Protein AF-A0ABD6AVF8-F1 (afdb_monomer)

Nearest PDB structures (foldseek):
  4a1s-assembly1_B  TM=2.979E-01  e=1.444E-01  Drosophila melanogaster
  8gjg-assembly1_A  TM=3.230E-01  e=4.563E-01  synthetic construct
  8qxd-assembly1_L  TM=2.046E-01  e=6.286E+00  Homo sapiens

Organism: NCBI:txid2071873

Mean predicted aligned error: 6.05 Å

Sequence (189 aa):
MGLRELFPSLYGEATELDDRGDSEIAAEYYALRAFAGFIDADYEPKHSSFIGYAHALEAISADVRAGNHRRAIRLFEFVRPMWDELVAVTDDPVRDAILHEWHGDGLLMLDEPEATTYYEYASEVYHEHLSYPTQSNWSFEEEFDYAHWALYDYVEASGYSLPLDRGDLAHDFHTRIDFKLGLTADRFD

Secondary structure (DSSP, 8-state):
--HHHHHHHHHHHHHHHHHTT-HHHHHHHHHHHHHHHH--TT--SSHHHHHHHHHHHHHHHHHHHTT-HHHHHHHHHHHHHHHHHHHHH---HHHHHHHHHHHHHHHHHTT-TTHHHHHHHHHHHHHHH--HHHHHHHTT-HHHHHHHHHHHHHHHHTTPPPSS-HHHHHH-HHHHHHHHHHHHHHHH-

Solvent-accessible surface area (backbone atoms only — not comparable to full-atom values): 10004 Å² total; per-residue (Å²): 134,57,75,79,74,55,47,76,59,37,54,59,50,17,53,56,31,38,79,70,67,41,20,61,60,16,16,52,35,23,39,55,49,11,49,56,30,57,66,45,96,75,76,57,91,44,76,53,43,47,46,12,50,15,26,39,36,34,13,31,28,24,15,42,76,57,65,39,47,74,59,24,51,52,50,48,66,62,49,45,64,59,49,55,52,43,50,75,70,52,87,50,63,69,60,42,21,49,52,32,37,54,52,15,49,52,28,53,71,66,73,38,75,68,18,46,62,27,33,53,51,19,45,54,42,44,73,77,69,62,43,74,73,57,47,59,59,57,58,73,43,69,43,56,58,48,36,51,48,18,53,48,57,41,39,53,74,71,68,52,82,73,95,63,57,77,73,62,46,69,58,31,68,64,66,39,40,54,50,52,49,50,52,42,50,77,71,70,114

Radius of gyration: 15.69 Å; Cα contacts (8 Å, |Δi|>4): 229; chains: 1; bounding box: 36×50×40 Å

Structure (mmCIF, N/CA/C/O backbone):
data_AF-A0ABD6AVF8-F1
#
_entry.id   AF-A0ABD6AVF8-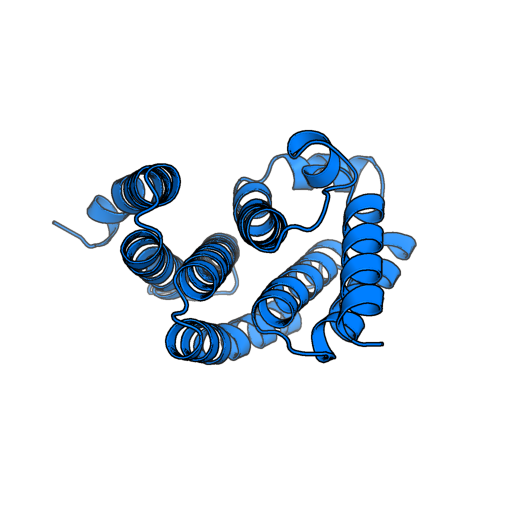F1
#
loop_
_atom_site.group_PDB
_atom_site.id
_atom_site.type_symbol
_atom_site.label_atom_id
_atom_site.label_alt_id
_atom_site.label_comp_id
_atom_site.label_asym_id
_atom_site.label_entity_id
_atom_site.label_seq_id
_atom_site.pdbx_PDB_ins_code
_atom_site.Cartn_x
_atom_site.Cartn_y
_atom_site.Cartn_z
_atom_site.occupancy
_atom_site.B_iso_or_equiv
_atom_site.auth_seq_id
_atom_site.auth_comp_id
_atom_site.auth_asym_id
_atom_site.auth_atom_id
_atom_site.pdbx_PDB_model_num
ATOM 1 N N . MET A 1 1 ? -3.932 -32.763 -0.622 1.00 43.78 1 MET A N 1
ATOM 2 C CA . MET A 1 1 ? -4.358 -31.431 -1.079 1.00 43.78 1 MET A CA 1
ATOM 3 C C . MET A 1 1 ? -3.147 -30.536 -0.955 1.00 43.78 1 MET A C 1
ATOM 5 O O . MET A 1 1 ? -2.598 -30.449 0.140 1.00 43.78 1 MET A O 1
ATOM 9 N N . GLY A 1 2 ? -2.627 -30.043 -2.075 1.00 43.38 2 GLY A N 1
ATOM 10 C CA . GLY A 1 2 ? -1.447 -29.176 -2.060 1.00 43.38 2 GLY A CA 1
ATOM 11 C C . GLY A 1 2 ? -1.846 -27.759 -1.660 1.00 43.38 2 GLY A C 1
ATOM 12 O O . GLY A 1 2 ? -2.954 -27.341 -1.977 1.00 43.38 2 GLY A O 1
ATOM 13 N N . LEU A 1 3 ? -0.948 -27.016 -1.009 1.00 48.72 3 LEU A N 1
ATOM 14 C CA . LEU A 1 3 ? -1.143 -25.597 -0.676 1.00 48.72 3 LEU A CA 1
ATOM 15 C C . LEU A 1 3 ? -1.690 -24.800 -1.885 1.00 48.72 3 LEU A C 1
ATOM 17 O O . LEU A 1 3 ? -2.640 -24.044 -1.735 1.00 48.72 3 LEU A O 1
ATOM 21 N N . ARG A 1 4 ? -1.213 -25.103 -3.106 1.00 44.97 4 ARG A N 1
ATOM 22 C CA . ARG A 1 4 ? -1.677 -24.520 -4.382 1.00 44.97 4 ARG A CA 1
ATOM 23 C C . ARG A 1 4 ? -3.183 -24.626 -4.680 1.00 44.97 4 ARG A C 1
ATOM 25 O O . ARG A 1 4 ? -3.705 -23.744 -5.349 1.00 44.97 4 ARG A O 1
ATOM 32 N N . GLU A 1 5 ? -3.881 -25.655 -4.199 1.00 48.56 5 GLU A N 1
ATOM 33 C CA . GLU A 1 5 ? -5.325 -25.849 -4.450 1.00 48.56 5 GLU A CA 1
ATOM 34 C C . GLU A 1 5 ? -6.215 -25.078 -3.460 1.00 48.56 5 GLU A C 1
ATOM 36 O 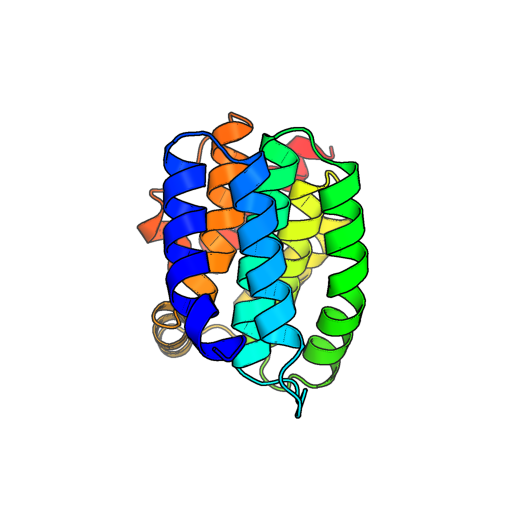O . GLU A 1 5 ? -7.377 -24.825 -3.762 1.00 48.56 5 GLU A O 1
ATOM 41 N N . LEU A 1 6 ? -5.676 -24.688 -2.297 1.00 54.75 6 LEU A N 1
ATOM 42 C CA . LEU A 1 6 ? -6.369 -23.852 -1.308 1.00 54.75 6 LEU A CA 1
ATOM 43 C C . LEU A 1 6 ? -6.340 -22.370 -1.688 1.00 54.75 6 LEU A C 1
ATOM 45 O O . LEU A 1 6 ? -7.161 -21.601 -1.212 1.00 54.75 6 LEU A O 1
ATOM 49 N N . PHE A 1 7 ? -5.389 -21.941 -2.517 1.00 57.44 7 PHE A N 1
ATOM 50 C CA . PHE A 1 7 ? -5.100 -20.520 -2.638 1.00 57.44 7 PHE A CA 1
ATOM 51 C C . PHE A 1 7 ? -6.185 -19.714 -3.362 1.00 57.44 7 PHE A C 1
ATOM 53 O O . PHE A 1 7 ? -6.657 -18.773 -2.740 1.00 57.44 7 PHE A O 1
ATOM 60 N N . PRO A 1 8 ? -6.683 -20.053 -4.569 1.00 56.03 8 PRO A N 1
ATOM 61 C CA . PRO A 1 8 ? -7.721 -19.255 -5.236 1.00 56.03 8 PRO A CA 1
ATOM 62 C C . PRO A 1 8 ? -8.949 -18.960 -4.360 1.00 56.03 8 PRO A C 1
ATOM 64 O O . PRO A 1 8 ? -9.449 -17.838 -4.384 1.00 56.03 8 PRO A O 1
ATOM 67 N N . SER A 1 9 ? -9.380 -19.920 -3.528 1.00 65.44 9 SER A N 1
ATOM 68 C CA . SER A 1 9 ? -10.513 -19.726 -2.616 1.00 65.44 9 SER A CA 1
ATOM 69 C C . SER A 1 9 ? -10.214 -18.760 -1.471 1.00 65.44 9 SER A C 1
ATOM 71 O O . SER A 1 9 ? -11.117 -18.057 -1.044 1.00 65.44 9 SER A O 1
ATOM 73 N N . LEU A 1 10 ? -8.962 -18.674 -1.008 1.00 72.81 10 LEU A N 1
ATOM 74 C CA . LEU A 1 10 ? -8.592 -17.837 0.138 1.00 72.81 10 LEU A CA 1
ATOM 75 C C . LEU A 1 10 ? -8.665 -16.333 -0.152 1.00 72.81 10 LEU A C 1
ATOM 77 O O . LEU A 1 10 ? -8.882 -15.576 0.781 1.00 72.81 10 LEU A O 1
ATOM 81 N N . TYR A 1 11 ? -8.487 -15.894 -1.408 1.00 77.00 11 TYR A N 1
ATOM 82 C CA . TYR A 1 11 ? -8.643 -14.466 -1.740 1.00 77.00 11 TYR A CA 1
ATOM 83 C C . TYR A 1 11 ? -10.116 -14.054 -1.724 1.00 77.00 11 TYR A C 1
ATOM 85 O O . TYR A 1 11 ? -10.487 -13.166 -0.973 1.00 77.00 11 TYR A O 1
ATOM 93 N N . GLY A 1 12 ? -10.966 -14.768 -2.471 1.00 82.88 12 GLY A N 1
ATOM 94 C CA . GLY A 1 12 ? -12.405 -14.493 -2.467 1.00 82.88 12 GLY A CA 1
ATOM 95 C C . GLY A 1 12 ? -13.017 -14.612 -1.069 1.00 82.88 12 GLY A C 1
ATOM 96 O O . GLY A 1 12 ? -13.841 -13.791 -0.690 1.00 82.88 12 GLY A O 1
ATOM 97 N N . GLU A 1 13 ? -12.562 -15.580 -0.268 1.00 87.69 13 GLU A N 1
ATOM 98 C CA . GLU A 1 13 ? -12.985 -15.711 1.128 1.00 87.69 13 GLU A CA 1
ATOM 99 C C . GLU A 1 13 ? -12.508 -14.538 2.001 1.00 87.69 13 GLU A C 1
ATOM 101 O O . GLU A 1 13 ? -13.284 -14.059 2.826 1.00 87.69 13 GLU A O 1
ATOM 106 N N . ALA A 1 14 ? -11.283 -14.033 1.800 1.00 89.19 14 ALA A N 1
ATOM 107 C CA . ALA A 1 14 ? -10.791 -12.839 2.491 1.00 89.19 14 ALA A CA 1
ATOM 108 C C . ALA A 1 14 ? -11.643 -11.606 2.162 1.00 89.19 14 ALA A C 1
ATOM 110 O O . ALA A 1 14 ? -12.097 -10.928 3.082 1.00 89.19 14 ALA A O 1
ATOM 111 N N . THR A 1 15 ? -11.928 -11.367 0.880 1.00 87.62 15 THR A N 1
ATOM 112 C CA . THR A 1 15 ? -12.781 -10.254 0.437 1.00 87.62 15 THR A CA 1
ATOM 113 C C . THR A 1 15 ? -14.194 -10.375 1.004 1.00 87.62 15 THR A C 1
ATOM 115 O O . THR A 1 15 ? -14.709 -9.424 1.580 1.00 87.62 15 THR A O 1
ATOM 118 N N . GLU A 1 16 ? -14.804 -11.565 0.954 1.00 90.75 16 GLU A N 1
ATOM 119 C CA . GLU A 1 16 ? -16.134 -11.788 1.535 1.00 90.75 16 GLU A CA 1
ATOM 120 C C . GLU A 1 16 ? -16.167 -11.562 3.054 1.00 90.75 16 GLU A C 1
ATOM 122 O O . GLU A 1 16 ? -17.196 -11.156 3.599 1.00 90.75 16 GLU A O 1
ATOM 127 N N . LEU A 1 17 ? -15.098 -11.910 3.776 1.00 91.88 17 LEU A N 1
ATOM 128 C CA . LEU A 1 17 ? -14.978 -11.638 5.211 1.00 91.88 17 LEU A CA 1
ATOM 129 C C . LEU A 1 17 ? -14.867 -10.134 5.470 1.00 91.88 17 LEU A C 1
ATOM 131 O O . LEU A 1 17 ? -15.565 -9.609 6.338 1.00 91.88 17 LEU A O 1
ATOM 135 N N . ASP A 1 18 ? -14.043 -9.441 4.693 1.00 90.06 18 ASP A N 1
ATOM 136 C CA . ASP A 1 18 ? -13.825 -8.008 4.849 1.00 90.06 18 ASP A CA 1
ATOM 137 C C . ASP A 1 18 ? -15.087 -7.188 4.537 1.00 90.06 18 ASP A C 1
ATOM 139 O O . ASP A 1 18 ? -15.485 -6.345 5.339 1.00 90.06 18 ASP A O 1
ATOM 143 N N . ASP A 1 19 ? -15.809 -7.537 3.467 1.00 88.94 19 ASP A N 1
ATOM 144 C CA . ASP A 1 19 ? -17.101 -6.936 3.097 1.00 88.94 19 ASP A CA 1
ATOM 145 C C . ASP A 1 19 ? -18.169 -7.088 4.197 1.00 88.94 19 ASP A C 1
ATOM 147 O O . ASP A 1 19 ? -19.110 -6.294 4.301 1.00 88.94 19 ASP A O 1
ATOM 151 N N . ARG A 1 20 ? -18.046 -8.123 5.037 1.00 92.56 20 ARG A N 1
ATOM 152 C CA . ARG A 1 20 ? -18.930 -8.369 6.191 1.00 92.56 20 ARG A CA 1
ATOM 153 C C . ARG A 1 20 ? -18.453 -7.688 7.476 1.00 92.56 20 ARG A C 1
ATOM 155 O O . ARG A 1 20 ? -19.165 -7.750 8.479 1.00 92.56 20 ARG A O 1
ATOM 162 N N . GLY A 1 21 ? -17.302 -7.018 7.442 1.00 89.62 21 GLY A N 1
ATOM 163 C CA . GLY A 1 21 ? -16.681 -6.351 8.584 1.00 89.62 21 GLY A CA 1
ATOM 164 C C . GLY A 1 21 ? -15.805 -7.261 9.450 1.00 89.62 21 GLY A C 1
ATOM 165 O O . GLY A 1 21 ? -15.371 -6.835 10.520 1.00 89.62 21 GLY A O 1
ATOM 166 N N . ASP A 1 22 ? -15.514 -8.488 9.008 1.00 94.12 22 ASP A N 1
ATOM 167 C CA . ASP A 1 22 ? -14.633 -9.436 9.705 1.00 94.12 22 ASP A CA 1
ATOM 168 C C . ASP A 1 22 ? -13.149 -9.197 9.338 1.00 94.12 22 ASP A C 1
ATOM 170 O O . ASP A 1 22 ? -12.392 -10.133 9.059 1.00 94.12 22 ASP A O 1
ATOM 174 N N . SER A 1 23 ? -12.710 -7.930 9.341 1.00 92.88 23 SER A N 1
ATOM 175 C CA . SER A 1 23 ? -11.396 -7.508 8.824 1.00 92.88 23 SER A CA 1
ATOM 176 C C . SER A 1 23 ? -10.209 -8.163 9.541 1.00 92.88 23 SER A C 1
ATOM 178 O O . SER A 1 23 ? -9.176 -8.403 8.926 1.00 92.88 23 SER A O 1
ATOM 180 N N . GLU A 1 24 ? -10.349 -8.534 10.820 1.00 94.44 24 GLU A N 1
ATOM 181 C CA . GLU A 1 24 ? -9.300 -9.269 11.543 1.00 94.44 24 GLU A CA 1
ATOM 182 C C . GLU A 1 24 ? -9.000 -10.635 10.908 1.00 94.44 24 GLU A C 1
ATOM 184 O O . GLU A 1 24 ? -7.831 -11.017 10.814 1.00 94.44 24 GLU A O 1
ATOM 189 N N . ILE A 1 25 ? -10.038 -11.361 10.482 1.00 94.25 25 ILE A N 1
ATOM 190 C CA . ILE A 1 25 ? -9.900 -12.683 9.858 1.00 94.25 25 ILE A CA 1
ATOM 191 C C . ILE A 1 25 ? -9.483 -12.510 8.396 1.00 94.25 25 ILE A C 1
ATOM 193 O O . ILE A 1 25 ? -8.604 -13.232 7.927 1.00 94.25 25 ILE A O 1
ATOM 197 N N . ALA A 1 26 ? -10.049 -11.520 7.697 1.00 93.94 26 ALA A N 1
ATOM 198 C CA . ALA A 1 26 ? -9.639 -11.181 6.336 1.00 93.94 26 ALA A CA 1
ATOM 199 C C . ALA A 1 26 ? -8.126 -10.905 6.256 1.00 93.94 26 ALA A C 1
ATOM 201 O O . ALA A 1 26 ? -7.446 -11.468 5.398 1.00 93.94 26 ALA A O 1
ATOM 202 N N . ALA A 1 27 ? -7.575 -10.146 7.212 1.00 94.94 27 ALA A N 1
ATOM 203 C CA . ALA A 1 27 ? -6.144 -9.860 7.293 1.00 94.94 27 ALA A CA 1
ATOM 204 C C . ALA A 1 27 ? -5.280 -11.130 7.377 1.00 94.94 27 ALA A C 1
ATOM 206 O O . ALA A 1 27 ? -4.233 -11.217 6.734 1.00 94.94 27 ALA A O 1
ATOM 207 N N . GLU A 1 28 ? -5.717 -12.148 8.126 1.00 94.25 28 GLU A N 1
ATOM 208 C CA . GLU A 1 28 ? -4.998 -13.426 8.214 1.00 94.25 28 GLU A CA 1
ATOM 209 C C . GLU A 1 28 ? -4.978 -14.157 6.868 1.00 94.25 28 GLU A C 1
ATOM 211 O O . GLU A 1 28 ? -3.952 -14.722 6.480 1.00 94.25 28 GLU A O 1
ATOM 216 N N . TYR A 1 29 ? -6.091 -14.123 6.134 1.00 92.81 29 TYR A N 1
ATOM 217 C CA . TYR A 1 29 ? -6.216 -14.788 4.839 1.00 92.81 29 TYR A CA 1
ATOM 218 C C . TYR A 1 29 ? -5.406 -14.060 3.762 1.00 92.81 29 TYR A C 1
ATOM 220 O O . TYR A 1 29 ? -4.667 -14.713 3.016 1.00 92.81 29 TYR A O 1
ATOM 228 N N . TYR A 1 30 ? -5.456 -12.726 3.736 1.00 92.69 30 TYR A N 1
ATOM 229 C CA . TYR A 1 30 ? -4.596 -11.907 2.883 1.00 92.69 30 TYR A CA 1
ATOM 230 C C . TYR A 1 30 ? -3.110 -12.151 3.187 1.00 92.69 30 TYR A C 1
ATOM 232 O O . TYR A 1 30 ? -2.333 -12.405 2.268 1.00 92.69 30 TYR A O 1
ATOM 240 N N . ALA A 1 31 ? -2.705 -12.216 4.461 1.00 93.00 31 ALA A N 1
ATOM 241 C CA . ALA A 1 31 ? -1.315 -12.492 4.834 1.00 93.00 31 ALA A CA 1
ATOM 242 C C . ALA A 1 31 ? -0.854 -13.893 4.391 1.00 93.00 31 ALA A C 1
ATOM 244 O O . ALA A 1 31 ? 0.253 -14.058 3.874 1.00 93.00 31 ALA A O 1
ATOM 245 N N . LEU A 1 32 ? -1.704 -14.917 4.535 1.00 89.88 32 LEU A N 1
ATOM 246 C CA . LEU A 1 32 ? -1.412 -16.263 4.028 1.00 89.88 32 LEU A CA 1
ATOM 247 C C . LEU A 1 32 ? -1.230 -16.273 2.505 1.00 89.88 32 LEU A C 1
ATOM 249 O O . LEU A 1 32 ? -0.358 -16.983 1.995 1.00 89.88 32 LEU A O 1
ATOM 253 N N . ARG A 1 33 ? -2.029 -15.485 1.780 1.00 85.62 33 ARG A N 1
ATOM 254 C CA . ARG A 1 33 ? -1.917 -15.328 0.325 1.00 85.62 33 ARG A CA 1
ATOM 255 C C . ARG A 1 33 ? -0.656 -14.577 -0.077 1.00 85.62 33 ARG A C 1
ATOM 257 O O . ARG A 1 33 ? 0.019 -15.029 -1.001 1.00 85.62 33 ARG A O 1
ATOM 264 N N . ALA A 1 34 ? -0.296 -13.529 0.657 1.00 88.56 34 ALA A N 1
ATOM 265 C CA . ALA A 1 34 ? 0.964 -12.819 0.483 1.00 88.56 34 ALA A CA 1
ATOM 266 C C . ALA A 1 34 ? 2.152 -13.785 0.598 1.00 88.56 34 ALA A C 1
ATOM 268 O O . ALA A 1 34 ? 2.939 -13.934 -0.337 1.00 88.56 34 ALA A O 1
ATOM 269 N N . PHE A 1 35 ? 2.221 -14.553 1.693 1.00 87.12 35 PHE A N 1
ATOM 270 C CA . PHE A 1 35 ? 3.273 -15.555 1.889 1.00 87.12 35 PHE A CA 1
ATOM 271 C C . PHE A 1 35 ? 3.290 -16.627 0.801 1.00 87.12 35 PHE A C 1
ATOM 273 O O . PHE A 1 35 ? 4.365 -17.059 0.394 1.00 87.12 35 PHE A O 1
ATOM 280 N N . ALA A 1 36 ? 2.131 -17.045 0.292 1.00 81.12 36 ALA A N 1
ATOM 281 C CA . ALA A 1 36 ? 2.073 -17.981 -0.826 1.00 81.12 36 ALA A CA 1
ATOM 282 C C . ALA A 1 36 ? 2.665 -17.399 -2.123 1.00 81.12 36 ALA A C 1
ATOM 284 O O . ALA A 1 36 ? 3.288 -18.145 -2.875 1.00 81.12 36 ALA A O 1
ATOM 285 N N . GLY A 1 37 ? 2.503 -16.092 -2.362 1.00 77.19 37 GLY A N 1
ATOM 286 C CA . GLY A 1 37 ? 3.132 -15.380 -3.481 1.00 77.19 37 GLY A CA 1
ATOM 287 C C . GLY A 1 37 ? 4.657 -15.302 -3.364 1.00 77.19 37 GLY A C 1
ATOM 288 O O . GLY A 1 37 ? 5.354 -15.338 -4.376 1.00 77.19 37 GLY A O 1
ATOM 289 N N . PHE A 1 38 ? 5.182 -15.274 -2.133 1.00 77.38 38 PHE A N 1
ATOM 290 C CA . PHE A 1 38 ? 6.625 -15.232 -1.867 1.00 77.38 38 PHE A CA 1
ATOM 291 C C . PHE A 1 38 ? 7.290 -16.621 -1.792 1.00 77.38 38 PHE A C 1
ATOM 293 O O . PHE A 1 38 ? 8.452 -16.759 -2.157 1.00 77.38 38 PHE A O 1
ATOM 300 N N . ILE A 1 39 ? 6.582 -17.660 -1.327 1.00 70.69 39 ILE A N 1
ATOM 301 C CA . ILE A 1 39 ? 7.132 -19.010 -1.059 1.00 70.69 39 ILE A CA 1
ATOM 302 C C . ILE A 1 39 ? 6.985 -19.952 -2.275 1.00 70.69 39 ILE A C 1
ATOM 304 O O . ILE A 1 39 ? 6.909 -21.175 -2.124 1.00 70.69 39 ILE A O 1
ATOM 308 N N . ASP A 1 40 ? 6.962 -19.440 -3.509 1.00 60.47 40 ASP A N 1
ATOM 309 C CA . ASP A 1 40 ? 7.186 -20.342 -4.645 1.00 60.47 40 ASP A CA 1
ATOM 310 C C . ASP A 1 40 ? 8.660 -20.788 -4.639 1.00 60.47 40 ASP A C 1
ATOM 312 O O . ASP A 1 40 ? 9.562 -19.988 -4.400 1.00 60.47 40 ASP A O 1
ATOM 316 N N . ALA A 1 41 ? 8.914 -22.086 -4.833 1.00 43.06 41 ALA A N 1
ATOM 317 C CA . ALA A 1 41 ? 10.213 -22.723 -4.554 1.00 43.06 41 ALA A CA 1
ATOM 318 C C . ALA A 1 41 ? 11.381 -22.205 -5.423 1.00 43.06 41 ALA A C 1
ATOM 320 O O . ALA A 1 41 ? 12.538 -22.515 -5.143 1.00 43.06 41 ALA A O 1
ATOM 321 N N . ASP A 1 42 ? 11.058 -21.391 -6.426 1.00 50.53 42 ASP A N 1
ATOM 322 C CA . ASP A 1 42 ? 11.963 -20.683 -7.319 1.00 50.53 42 ASP A CA 1
ATOM 323 C C . ASP A 1 42 ? 11.729 -19.167 -7.188 1.00 50.53 42 ASP A C 1
ATOM 325 O O . ASP A 1 42 ? 11.387 -18.530 -8.189 1.00 50.53 42 ASP A O 1
ATOM 329 N N . TYR A 1 43 ? 11.831 -18.597 -5.972 1.00 51.59 43 TYR A N 1
ATOM 330 C CA . TYR A 1 43 ? 11.758 -17.143 -5.758 1.00 51.59 43 TYR A CA 1
ATOM 331 C C . TYR A 1 43 ? 12.830 -16.456 -6.611 1.00 51.59 43 TYR A C 1
ATOM 333 O O . TYR A 1 43 ? 13.990 -16.305 -6.237 1.00 51.59 43 TYR A O 1
ATOM 341 N N . GLU A 1 44 ? 12.415 -16.100 -7.814 1.00 56.06 44 GLU A N 1
ATOM 342 C CA . GLU A 1 44 ? 13.009 -15.104 -8.668 1.00 56.06 44 GLU A CA 1
ATOM 343 C C . GLU A 1 44 ? 12.032 -13.928 -8.613 1.00 56.06 44 GLU A C 1
ATOM 345 O O . GLU A 1 44 ? 10.823 -14.170 -8.690 1.00 56.06 44 GLU A O 1
ATOM 350 N N . PRO A 1 45 ? 12.513 -12.684 -8.483 1.00 57.88 45 PRO A N 1
ATOM 351 C CA . PRO A 1 45 ? 11.688 -11.489 -8.615 1.00 57.88 45 PRO A CA 1
ATOM 352 C C . PRO A 1 45 ? 10.932 -11.529 -9.955 1.00 57.88 45 PRO A C 1
ATOM 354 O O . PRO A 1 45 ? 11.460 -11.215 -11.021 1.00 57.88 45 PRO A O 1
ATOM 357 N N . LYS A 1 46 ? 9.694 -12.022 -9.900 1.00 61.78 46 LYS A N 1
ATOM 358 C CA . LYS A 1 46 ? 8.802 -12.327 -11.023 1.00 61.78 46 LYS A CA 1
ATOM 359 C C . LYS A 1 46 ? 7.430 -11.738 -10.722 1.00 61.78 46 LYS A C 1
ATOM 361 O O . LYS A 1 46 ? 7.156 -11.276 -9.622 1.00 61.78 46 LYS A O 1
ATOM 366 N N . HIS A 1 47 ? 6.537 -11.824 -11.699 1.00 62.72 47 HIS A N 1
ATOM 367 C CA . HIS A 1 47 ? 5.134 -11.423 -11.587 1.00 62.72 47 HIS A CA 1
ATOM 368 C C . HIS A 1 47 ? 4.418 -11.970 -10.328 1.00 62.72 47 HIS A C 1
ATOM 370 O O . HIS A 1 47 ? 3.678 -11.241 -9.683 1.00 62.72 47 HIS A O 1
ATOM 376 N N . SER A 1 48 ? 4.713 -13.199 -9.881 1.00 64.81 48 SER A N 1
ATOM 377 C CA . SER A 1 48 ? 4.140 -13.761 -8.641 1.00 64.81 48 SER A CA 1
ATOM 378 C C . SER A 1 48 ? 4.499 -12.981 -7.369 1.00 64.81 48 SER A C 1
ATOM 380 O O . SER A 1 48 ? 3.723 -12.989 -6.414 1.00 64.81 48 SER A O 1
ATOM 382 N N . SER A 1 49 ? 5.640 -12.286 -7.355 1.00 74.38 49 SER A N 1
ATOM 383 C CA . SER A 1 49 ? 6.043 -11.433 -6.236 1.00 74.38 49 SER A CA 1
ATOM 384 C C . SER A 1 49 ? 5.131 -10.207 -6.116 1.00 74.38 49 SER A C 1
ATOM 386 O O . SER A 1 49 ? 4.811 -9.816 -5.000 1.00 74.38 49 SER A O 1
ATOM 388 N N . PHE A 1 50 ? 4.640 -9.656 -7.236 1.00 78.88 50 PHE A N 1
ATOM 389 C CA . PHE A 1 50 ? 3.709 -8.516 -7.250 1.00 78.88 50 PHE A CA 1
ATOM 390 C C . PHE A 1 50 ? 2.364 -8.867 -6.609 1.00 78.88 50 PHE A C 1
ATOM 392 O O . PHE A 1 50 ? 1.899 -8.128 -5.745 1.00 78.88 50 PHE A O 1
ATOM 399 N N . ILE A 1 51 ? 1.806 -10.040 -6.932 1.00 80.25 51 ILE A N 1
ATOM 400 C CA . ILE A 1 51 ? 0.607 -10.578 -6.261 1.00 80.25 51 ILE A CA 1
ATOM 401 C C . ILE A 1 51 ? 0.846 -10.691 -4.746 1.00 80.25 51 ILE A C 1
ATOM 403 O O . ILE A 1 51 ? -0.009 -10.328 -3.939 1.00 80.25 51 ILE A O 1
ATOM 407 N N . GLY A 1 52 ? 2.025 -11.186 -4.349 1.00 85.94 52 GLY A N 1
ATOM 408 C CA . GLY A 1 52 ? 2.408 -11.301 -2.943 1.00 85.94 52 GLY A CA 1
ATOM 409 C C . GLY A 1 52 ? 2.390 -9.956 -2.211 1.00 85.94 52 GLY A C 1
ATOM 410 O O . GLY A 1 52 ? 1.850 -9.866 -1.107 1.00 85.94 52 GLY A O 1
ATOM 411 N N . TYR A 1 53 ? 2.933 -8.905 -2.830 1.00 88.75 53 TYR A N 1
ATOM 412 C CA . TYR A 1 53 ? 2.933 -7.554 -2.262 1.00 88.75 53 TYR A CA 1
ATOM 413 C C . TYR A 1 53 ? 1.54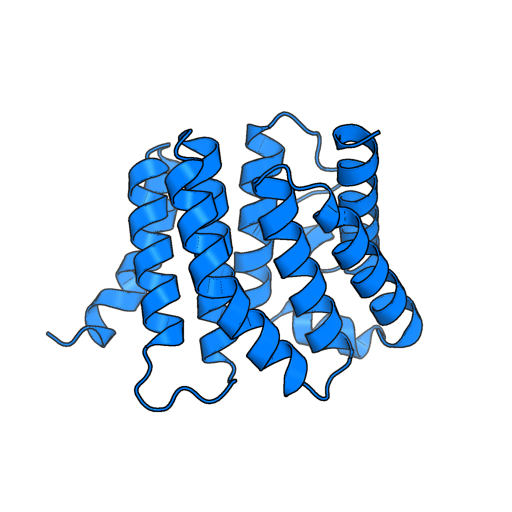3 -6.937 -2.183 1.00 88.75 53 TYR A C 1
ATOM 415 O O . TYR A 1 53 ? 1.200 -6.385 -1.139 1.00 88.75 53 TYR A O 1
ATOM 423 N N . ALA A 1 54 ? 0.732 -7.073 -3.232 1.00 88.56 54 ALA A N 1
ATOM 424 C CA . ALA A 1 54 ? -0.633 -6.561 -3.237 1.00 88.56 54 ALA A CA 1
ATOM 425 C C . ALA A 1 54 ? -1.449 -7.136 -2.065 1.00 88.56 54 ALA A C 1
ATOM 427 O O . ALA A 1 54 ? -2.013 -6.389 -1.267 1.00 88.56 54 ALA A O 1
ATOM 428 N N . HIS A 1 55 ? -1.389 -8.456 -1.862 1.00 91.00 55 HIS A N 1
ATOM 429 C CA . HIS A 1 55 ? -2.050 -9.101 -0.724 1.00 91.00 55 HIS A CA 1
ATOM 430 C C . HIS A 1 55 ? -1.434 -8.734 0.632 1.00 91.00 55 HIS A C 1
ATOM 432 O O . HIS A 1 55 ? -2.131 -8.732 1.647 1.00 91.00 55 HIS A O 1
ATOM 438 N N . ALA A 1 56 ? -0.136 -8.422 0.689 1.00 94.00 56 ALA A N 1
ATOM 439 C CA . ALA A 1 56 ? 0.470 -7.923 1.920 1.00 94.00 56 ALA A CA 1
ATOM 440 C C . ALA A 1 56 ? -0.104 -6.550 2.303 1.00 94.00 56 ALA A C 1
ATOM 442 O O . ALA A 1 56 ? -0.377 -6.322 3.481 1.00 94.00 56 ALA A O 1
ATOM 443 N N . LEU A 1 57 ? -0.331 -5.664 1.327 1.00 95.31 57 LEU A N 1
ATOM 444 C CA . LEU A 1 57 ? -0.971 -4.369 1.559 1.00 95.31 57 LEU A CA 1
ATOM 445 C C . LEU A 1 57 ? -2.426 -4.527 2.013 1.00 95.31 57 LEU A C 1
ATOM 447 O O . LEU A 1 57 ? -2.819 -3.878 2.980 1.00 95.31 57 LEU A O 1
ATOM 451 N N . GLU A 1 58 ? -3.202 -5.421 1.392 1.00 93.94 58 GLU A N 1
ATOM 452 C CA . GLU A 1 58 ? -4.578 -5.721 1.830 1.00 93.94 58 GLU A CA 1
ATOM 453 C C . GLU A 1 58 ? -4.606 -6.231 3.279 1.00 93.94 58 GLU A C 1
ATOM 455 O O . GLU A 1 58 ? -5.408 -5.773 4.095 1.00 93.94 58 GLU A O 1
ATOM 460 N N . ALA A 1 59 ? -3.674 -7.121 3.638 1.00 96.12 59 ALA A N 1
ATOM 461 C CA . ALA A 1 59 ? -3.534 -7.608 5.006 1.00 96.12 59 ALA A CA 1
ATOM 462 C C . ALA A 1 59 ? -3.173 -6.491 5.999 1.00 96.12 59 ALA A C 1
ATOM 464 O O . ALA A 1 59 ? -3.752 -6.433 7.084 1.00 96.12 59 ALA A O 1
ATOM 465 N N . ILE A 1 60 ? -2.245 -5.598 5.634 1.00 97.50 60 ILE A N 1
ATOM 466 C CA . ILE A 1 60 ? -1.863 -4.431 6.446 1.00 97.50 60 ILE A CA 1
ATOM 467 C C . ILE A 1 60 ? -3.071 -3.512 6.652 1.00 97.50 60 ILE A C 1
ATOM 469 O O . ILE A 1 60 ? -3.375 -3.165 7.793 1.00 97.50 60 ILE A O 1
ATOM 473 N N . SER A 1 61 ? -3.788 -3.173 5.579 1.00 96.31 61 SER A N 1
ATOM 474 C CA . SER A 1 61 ? -4.999 -2.346 5.628 1.00 96.31 61 SER A CA 1
ATOM 475 C C . SER A 1 61 ? -6.050 -2.939 6.566 1.00 96.31 61 SER A C 1
ATOM 477 O O . SER A 1 61 ? -6.535 -2.267 7.482 1.00 96.31 61 SER A O 1
ATOM 479 N N . ALA A 1 62 ? -6.369 -4.223 6.384 1.00 96.00 62 ALA A N 1
ATOM 480 C CA . ALA A 1 62 ? -7.355 -4.928 7.193 1.00 96.00 62 ALA A CA 1
ATOM 481 C C . ALA A 1 62 ? -6.932 -5.021 8.671 1.00 96.00 62 ALA A C 1
ATOM 483 O O . ALA A 1 62 ? -7.757 -4.801 9.562 1.00 96.00 62 ALA A O 1
ATOM 484 N N . ASP A 1 63 ? -5.645 -5.256 8.952 1.00 97.81 63 ASP A N 1
ATOM 485 C CA . ASP A 1 63 ? -5.114 -5.240 10.316 1.00 97.81 63 ASP A CA 1
ATOM 486 C C . ASP A 1 63 ? -5.238 -3.872 10.980 1.00 97.81 63 ASP A C 1
ATOM 488 O O . ASP A 1 63 ? -5.667 -3.788 12.133 1.00 97.81 63 ASP A O 1
ATOM 492 N N . VAL A 1 64 ? -4.876 -2.800 10.276 1.00 96.44 64 VAL A N 1
ATOM 493 C CA . VAL A 1 64 ? -4.966 -1.433 10.803 1.00 96.44 64 VAL A CA 1
ATOM 494 C C . VAL A 1 64 ? -6.422 -1.079 11.106 1.00 96.44 64 VAL A C 1
ATOM 496 O O . VAL A 1 64 ? -6.720 -0.633 12.218 1.00 96.44 64 VAL A O 1
ATOM 499 N N . ARG A 1 65 ? -7.353 -1.384 10.191 1.00 94.69 65 ARG A N 1
ATOM 500 C CA . ARG A 1 65 ? -8.800 -1.178 10.397 1.00 94.69 65 ARG A CA 1
ATOM 501 C C . ARG A 1 65 ? -9.371 -2.004 11.551 1.00 94.69 65 ARG A C 1
ATOM 503 O O . ARG A 1 65 ? -10.250 -1.525 12.265 1.00 94.69 65 ARG A O 1
ATOM 510 N N . ALA A 1 66 ? -8.844 -3.205 11.785 1.00 95.56 66 ALA A N 1
ATOM 511 C CA . ALA A 1 66 ? -9.195 -4.038 12.936 1.00 95.56 66 ALA A CA 1
ATOM 512 C C . ALA A 1 66 ? -8.519 -3.593 14.255 1.00 95.56 66 ALA A C 1
ATOM 514 O O . ALA A 1 66 ? -8.792 -4.160 15.313 1.00 95.56 66 ALA A O 1
ATOM 515 N N . GLY A 1 67 ? -7.630 -2.592 14.225 1.00 95.44 67 GLY A N 1
ATOM 516 C CA . GLY A 1 67 ? -6.865 -2.125 15.386 1.00 95.44 67 GLY A CA 1
ATOM 517 C C . GLY A 1 67 ? -5.606 -2.950 15.695 1.00 95.44 67 GLY A C 1
ATOM 518 O O . GLY A 1 67 ? -4.897 -2.656 16.663 1.00 95.44 67 GLY A O 1
ATOM 519 N N . ASN A 1 68 ? -5.264 -3.927 14.856 1.00 96.81 68 ASN A N 1
ATOM 520 C CA . ASN A 1 68 ? -4.154 -4.871 15.003 1.00 96.81 68 ASN A CA 1
ATOM 521 C C . ASN A 1 68 ? -2.800 -4.319 14.505 1.00 96.81 68 ASN A C 1
ATOM 523 O O . ASN A 1 68 ? -1.999 -5.028 13.895 1.00 96.81 68 ASN A O 1
ATOM 527 N N . HIS A 1 69 ? -2.476 -3.073 14.858 1.00 96.19 69 HIS A N 1
ATOM 528 C CA . HIS A 1 69 ? -1.287 -2.337 14.397 1.00 96.19 69 HIS A CA 1
ATOM 529 C C . HIS A 1 69 ? 0.032 -3.111 14.542 1.00 96.19 69 HIS A C 1
ATOM 531 O O . HIS A 1 69 ? 0.877 -3.110 13.655 1.00 96.19 69 HIS A O 1
ATOM 537 N N . ARG A 1 70 ? 0.223 -3.840 15.649 1.00 97.06 70 ARG A N 1
ATOM 538 C CA . ARG A 1 70 ? 1.453 -4.622 15.862 1.00 97.06 70 ARG A CA 1
ATOM 539 C C . ARG A 1 70 ? 1.617 -5.761 14.848 1.00 97.06 70 ARG A C 1
ATOM 541 O O . ARG A 1 70 ? 2.751 -6.143 14.559 1.00 97.06 70 ARG A O 1
ATOM 548 N N . ARG A 1 71 ? 0.514 -6.353 14.378 1.00 96.56 71 ARG A N 1
ATOM 549 C CA . ARG A 1 71 ? 0.535 -7.414 13.363 1.00 96.56 71 ARG A CA 1
ATOM 550 C C . ARG A 1 71 ? 0.840 -6.810 11.991 1.00 96.56 71 ARG A C 1
ATOM 552 O O . ARG A 1 71 ? 1.766 -7.300 11.349 1.00 96.56 71 ARG A O 1
ATOM 559 N N . ALA A 1 72 ? 0.215 -5.678 11.666 1.00 97.75 72 ALA A N 1
ATOM 560 C CA . ALA A 1 72 ? 0.502 -4.898 10.464 1.00 97.75 72 ALA A CA 1
ATOM 561 C C . ALA A 1 72 ? 1.988 -4.496 10.357 1.00 97.75 72 ALA A C 1
ATOM 563 O O . ALA A 1 72 ? 2.635 -4.814 9.362 1.00 97.75 72 ALA A O 1
ATOM 564 N N . ILE A 1 73 ? 2.567 -3.906 11.414 1.00 97.56 73 ILE A N 1
ATOM 565 C CA . ILE A 1 73 ? 3.991 -3.511 11.449 1.00 97.56 73 ILE A CA 1
ATOM 566 C C . ILE A 1 73 ? 4.901 -4.712 11.178 1.00 97.56 73 ILE A C 1
ATOM 568 O O . ILE A 1 73 ? 5.801 -4.643 10.349 1.00 97.56 73 ILE A O 1
ATOM 572 N N . ARG A 1 74 ? 4.654 -5.844 11.846 1.00 97.00 74 ARG A N 1
ATOM 573 C CA . ARG A 1 74 ? 5.469 -7.054 11.660 1.00 97.00 74 ARG A CA 1
ATOM 574 C C . ARG A 1 74 ? 5.370 -7.617 10.250 1.00 97.00 74 ARG A C 1
ATOM 576 O O . ARG A 1 74 ? 6.359 -8.146 9.749 1.00 97.00 74 ARG A O 1
ATOM 583 N N . LEU A 1 75 ? 4.184 -7.561 9.647 1.00 96.12 75 LEU A N 1
ATOM 584 C CA . LEU A 1 75 ? 3.996 -7.996 8.270 1.00 96.12 75 LEU A CA 1
ATOM 585 C C . LEU A 1 75 ? 4.775 -7.086 7.319 1.00 96.12 75 LEU A C 1
ATOM 587 O O . LEU A 1 75 ? 5.514 -7.593 6.479 1.00 96.12 75 LEU A O 1
ATOM 591 N N . PHE A 1 76 ? 4.692 -5.770 7.512 1.00 96.50 76 PHE A N 1
ATOM 592 C CA . PHE A 1 76 ? 5.453 -4.799 6.734 1.00 96.50 76 PHE A CA 1
ATOM 593 C C . PHE A 1 76 ? 6.974 -4.994 6.870 1.00 96.50 76 PHE A C 1
ATOM 595 O O . PHE A 1 76 ? 7.678 -5.112 5.868 1.00 96.50 76 PHE A O 1
ATOM 602 N N . GLU A 1 77 ? 7.486 -5.140 8.097 1.00 95.44 77 GLU A N 1
ATOM 603 C CA . GLU A 1 77 ? 8.900 -5.446 8.371 1.00 95.44 77 GLU A CA 1
ATOM 604 C C . GLU A 1 77 ? 9.362 -6.754 7.715 1.00 95.44 77 GLU A C 1
ATOM 606 O O . GLU A 1 77 ? 10.521 -6.873 7.318 1.00 95.44 77 GLU A O 1
ATOM 611 N N . PHE A 1 78 ? 8.471 -7.742 7.608 1.00 92.62 78 PHE A N 1
ATOM 612 C CA . PHE A 1 78 ? 8.768 -9.004 6.942 1.00 92.62 78 PHE A CA 1
ATOM 613 C C . PHE A 1 78 ? 8.841 -8.854 5.419 1.00 92.62 78 PHE A C 1
ATOM 615 O O . PHE A 1 78 ? 9.732 -9.441 4.807 1.00 92.62 78 PHE A O 1
ATOM 622 N N . VAL A 1 79 ? 7.925 -8.097 4.801 1.00 90.88 79 VAL A N 1
ATOM 623 C CA . VAL A 1 79 ? 7.873 -7.966 3.333 1.00 90.88 79 VAL A CA 1
ATOM 624 C C . VAL A 1 79 ? 8.869 -6.962 2.772 1.00 90.88 79 VAL A C 1
ATOM 626 O O . VAL A 1 79 ? 9.350 -7.144 1.655 1.00 90.88 79 VAL A O 1
ATOM 629 N N . ARG A 1 80 ? 9.240 -5.945 3.551 1.00 91.12 80 ARG A N 1
ATOM 630 C CA . ARG A 1 80 ? 10.129 -4.865 3.114 1.00 91.12 80 ARG A CA 1
ATOM 631 C C . ARG A 1 80 ? 11.477 -5.341 2.538 1.00 91.12 80 ARG A C 1
ATOM 633 O O . ARG A 1 80 ? 11.832 -4.865 1.468 1.00 91.12 80 ARG A O 1
ATOM 640 N N . PRO A 1 81 ? 12.222 -6.292 3.137 1.00 88.75 81 PRO A N 1
ATOM 641 C CA . PRO A 1 81 ? 13.481 -6.758 2.548 1.00 88.75 81 PRO A CA 1
ATOM 642 C C . PRO A 1 81 ? 13.310 -7.410 1.171 1.00 88.75 81 PRO A C 1
ATOM 644 O O . PRO A 1 81 ? 14.182 -7.280 0.317 1.00 88.75 81 PRO A O 1
ATOM 647 N N . MET A 1 82 ? 12.190 -8.106 0.951 1.00 86.12 82 MET A N 1
ATOM 648 C CA . MET A 1 82 ? 11.870 -8.693 -0.352 1.00 86.12 82 MET A CA 1
ATOM 649 C C . MET A 1 82 ? 11.549 -7.583 -1.362 1.00 86.12 82 MET A C 1
ATOM 651 O O . MET A 1 82 ? 11.921 -7.676 -2.534 1.00 86.12 82 MET A O 1
ATOM 655 N N . TRP A 1 83 ? 10.886 -6.521 -0.894 1.00 86.44 83 TRP A N 1
ATOM 656 C CA . TRP A 1 83 ? 10.570 -5.332 -1.679 1.00 86.44 83 TRP A CA 1
ATOM 657 C C . TRP A 1 83 ? 11.834 -4.653 -2.200 1.00 86.44 83 TRP A C 1
ATOM 659 O O . TRP A 1 83 ? 11.965 -4.410 -3.399 1.00 86.44 83 TRP A O 1
ATOM 669 N N . ASP A 1 84 ? 12.783 -4.411 -1.295 1.00 86.75 84 ASP A N 1
ATOM 670 C CA . ASP A 1 84 ? 14.068 -3.780 -1.595 1.00 86.75 84 ASP A CA 1
ATOM 671 C C . ASP A 1 84 ? 14.868 -4.618 -2.614 1.00 86.75 84 ASP A C 1
ATOM 673 O O . ASP A 1 84 ? 15.516 -4.073 -3.509 1.00 86.75 84 ASP A O 1
ATOM 677 N N . GLU A 1 85 ? 14.793 -5.951 -2.525 1.00 85.69 85 GLU A N 1
ATOM 678 C CA . GLU A 1 85 ? 15.401 -6.859 -3.504 1.00 85.69 85 GLU A CA 1
ATOM 679 C C . GLU A 1 85 ? 14.745 -6.741 -4.888 1.00 85.69 85 GLU A C 1
ATOM 681 O O . GLU A 1 85 ? 15.451 -6.690 -5.897 1.00 85.69 85 GLU A O 1
ATOM 686 N N . LEU A 1 86 ? 13.412 -6.660 -4.950 1.00 83.31 86 LEU A N 1
ATOM 687 C CA . LEU A 1 86 ? 12.682 -6.509 -6.210 1.00 83.31 86 LEU A CA 1
ATOM 688 C C . LEU A 1 86 ? 12.958 -5.153 -6.877 1.00 83.31 86 LEU A C 1
ATOM 690 O O . LEU A 1 86 ? 13.122 -5.097 -8.097 1.00 83.31 86 LEU A O 1
ATOM 694 N N . VAL A 1 87 ? 13.057 -4.076 -6.097 1.00 85.56 87 VAL A N 1
ATOM 695 C CA . VAL A 1 87 ? 13.485 -2.757 -6.589 1.00 85.56 87 VAL A CA 1
ATOM 696 C C . VAL A 1 87 ? 14.900 -2.842 -7.168 1.00 85.56 87 VAL A C 1
ATOM 698 O O . VAL A 1 87 ? 15.132 -2.432 -8.301 1.00 85.56 87 VAL A O 1
ATOM 701 N N . ALA A 1 88 ? 15.840 -3.468 -6.451 1.00 86.81 88 ALA A N 1
ATOM 702 C CA . ALA A 1 88 ? 17.243 -3.545 -6.866 1.00 86.81 88 ALA A CA 1
ATOM 703 C C . ALA A 1 88 ? 17.486 -4.302 -8.186 1.00 86.81 88 ALA A C 1
ATOM 705 O O . ALA A 1 88 ? 18.531 -4.112 -8.817 1.00 86.81 88 ALA A O 1
ATOM 706 N N . VAL A 1 89 ? 16.563 -5.175 -8.593 1.00 83.75 89 VAL A N 1
ATOM 707 C CA . VAL A 1 89 ? 16.669 -5.963 -9.832 1.00 83.75 89 VAL A CA 1
ATOM 708 C C . VAL A 1 89 ? 15.735 -5.489 -10.948 1.00 83.75 89 VAL A C 1
ATOM 710 O O . VAL A 1 89 ? 15.780 -6.043 -12.047 1.00 83.75 89 VAL A O 1
ATOM 713 N N . THR A 1 90 ? 14.881 -4.500 -10.676 1.00 83.81 90 THR A N 1
ATOM 714 C CA . THR A 1 90 ? 13.953 -3.944 -11.663 1.00 83.81 90 THR A CA 1
ATOM 715 C C . THR A 1 90 ? 14.694 -2.983 -12.591 1.00 83.81 90 THR A C 1
ATOM 717 O O . THR A 1 90 ? 15.404 -2.089 -12.142 1.00 83.81 90 THR A O 1
ATOM 720 N N . ASP A 1 91 ? 14.527 -3.162 -13.901 1.00 85.44 91 ASP A N 1
ATOM 721 C CA . ASP A 1 91 ? 15.095 -2.298 -14.944 1.00 85.44 91 ASP A CA 1
ATOM 722 C C . ASP A 1 91 ? 14.051 -1.404 -15.638 1.00 85.44 91 ASP A C 1
ATOM 724 O O . ASP A 1 91 ? 14.413 -0.552 -16.449 1.00 85.44 91 ASP A O 1
ATOM 728 N N . ASP A 1 92 ? 12.768 -1.580 -15.310 1.00 85.81 92 ASP A N 1
ATOM 729 C CA . ASP A 1 92 ? 11.657 -0.760 -15.790 1.00 85.81 92 ASP A CA 1
ATOM 730 C C . ASP A 1 92 ? 11.354 0.373 -14.790 1.00 8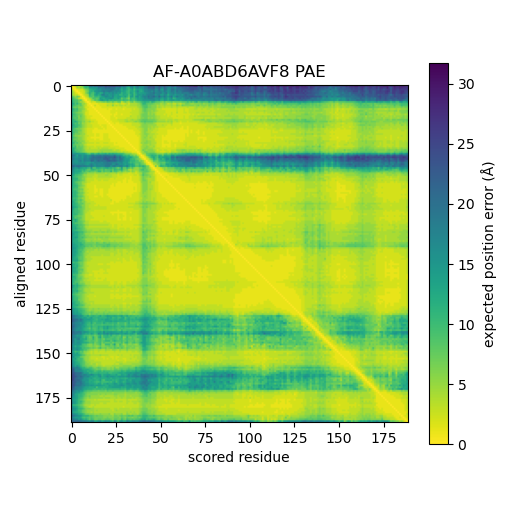5.81 92 ASP A C 1
ATOM 732 O O . ASP A 1 92 ? 10.865 0.089 -13.692 1.00 85.81 92 ASP A O 1
ATOM 736 N N . PRO A 1 93 ? 11.582 1.651 -15.155 1.00 87.69 93 PRO A N 1
ATOM 737 C CA . PRO A 1 93 ? 11.316 2.786 -14.272 1.00 87.69 93 PRO A CA 1
ATOM 738 C C . PRO A 1 93 ? 9.863 2.868 -13.798 1.00 87.69 93 PRO A C 1
ATOM 740 O O . PRO A 1 93 ? 9.605 3.254 -12.664 1.00 87.69 93 PRO A O 1
ATOM 743 N N . VAL A 1 94 ? 8.889 2.485 -14.630 1.00 85.19 94 VAL A N 1
ATOM 744 C CA . VAL A 1 94 ? 7.472 2.548 -14.235 1.00 85.19 94 VAL A CA 1
ATOM 745 C C . VAL A 1 94 ? 7.174 1.497 -13.174 1.00 85.19 94 VAL A C 1
ATOM 747 O O . VAL A 1 94 ? 6.485 1.782 -12.199 1.00 85.19 94 VAL A O 1
ATOM 750 N N . ARG A 1 95 ? 7.739 0.297 -13.316 1.00 85.25 95 ARG A N 1
ATOM 751 C CA . ARG A 1 95 ? 7.631 -0.746 -12.292 1.00 85.25 95 ARG A CA 1
ATOM 752 C C . ARG A 1 95 ? 8.307 -0.322 -10.990 1.00 85.25 95 ARG A C 1
ATOM 754 O O . ARG A 1 95 ? 7.756 -0.569 -9.923 1.00 85.25 95 ARG A O 1
ATOM 761 N N . ASP A 1 96 ? 9.466 0.320 -11.079 1.00 88.56 96 ASP A N 1
ATOM 762 C CA . ASP A 1 96 ? 10.175 0.852 -9.917 1.00 88.56 96 ASP A CA 1
ATOM 763 C C . ASP A 1 96 ? 9.349 1.920 -9.177 1.00 88.56 96 ASP A C 1
ATOM 765 O O . ASP A 1 96 ? 9.173 1.844 -7.959 1.00 88.56 96 ASP A O 1
ATOM 769 N N . ALA A 1 97 ? 8.738 2.851 -9.916 1.00 90.44 97 ALA A N 1
ATOM 770 C CA . ALA A 1 97 ? 7.826 3.851 -9.363 1.00 90.44 97 ALA A CA 1
ATOM 771 C C . ALA A 1 97 ? 6.627 3.217 -8.646 1.00 90.44 97 ALA A C 1
ATOM 773 O O . ALA A 1 97 ? 6.271 3.651 -7.553 1.00 90.44 97 ALA A O 1
ATOM 774 N N . ILE A 1 98 ? 6.036 2.163 -9.218 1.00 88.44 98 ILE A N 1
ATOM 775 C CA . ILE A 1 98 ? 4.903 1.472 -8.591 1.00 88.44 98 ILE A CA 1
ATOM 776 C C . ILE A 1 98 ? 5.332 0.766 -7.304 1.00 88.44 98 ILE A C 1
ATOM 778 O O . ILE A 1 98 ? 4.634 0.829 -6.294 1.00 88.44 98 ILE A O 1
ATOM 782 N N . LEU A 1 99 ? 6.501 0.128 -7.305 1.00 90.00 99 LEU A N 1
ATOM 783 C CA . LEU A 1 99 ? 7.041 -0.488 -6.098 1.00 90.00 99 LEU A CA 1
ATOM 784 C C . LEU A 1 99 ? 7.278 0.556 -5.003 1.00 90.00 99 LEU A C 1
ATOM 786 O O . LEU A 1 99 ? 6.945 0.295 -3.851 1.00 90.00 99 LEU A O 1
ATOM 790 N N . HIS A 1 100 ? 7.796 1.736 -5.340 1.00 93.81 100 HIS A N 1
ATOM 791 C CA . HIS A 1 100 ? 7.932 2.824 -4.372 1.00 93.81 100 HIS A CA 1
ATOM 792 C C . HIS A 1 100 ? 6.571 3.342 -3.901 1.00 93.81 10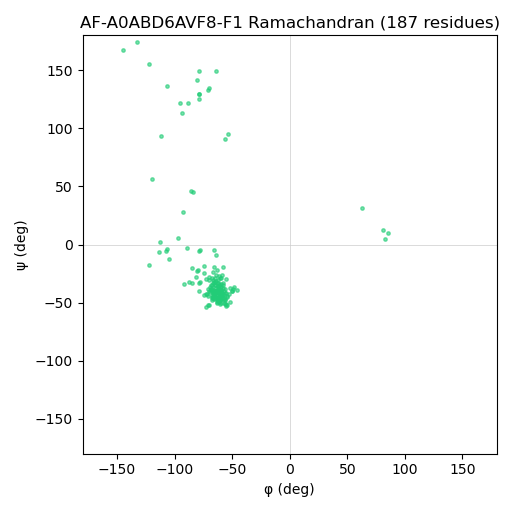0 HIS A C 1
ATOM 794 O O . HIS A 1 100 ? 6.373 3.514 -2.702 1.00 93.81 100 HIS A O 1
ATOM 800 N N . GLU A 1 101 ? 5.610 3.518 -4.807 1.00 93.50 101 GLU A N 1
ATOM 801 C CA . GLU A 1 101 ? 4.245 3.923 -4.472 1.00 93.50 101 GLU A CA 1
ATOM 802 C C . GLU A 1 101 ? 3.620 2.978 -3.435 1.00 93.50 101 GLU A C 1
ATOM 804 O O . GLU A 1 101 ? 3.153 3.410 -2.387 1.00 93.50 101 GLU A O 1
ATOM 809 N N . TRP A 1 102 ? 3.658 1.678 -3.691 1.00 93.19 102 TRP A N 1
ATOM 810 C CA . TRP A 1 102 ? 3.116 0.659 -2.798 1.00 93.19 102 TRP A CA 1
ATOM 811 C C . TRP A 1 102 ? 3.880 0.544 -1.465 1.00 93.19 102 TRP A C 1
ATOM 813 O O . TRP A 1 102 ? 3.280 0.272 -0.424 1.00 93.19 102 TRP A O 1
ATOM 823 N N . HIS A 1 103 ? 5.196 0.778 -1.463 1.00 94.81 103 HIS A N 1
ATOM 824 C CA . HIS A 1 103 ? 5.969 0.897 -0.222 1.00 94.81 103 HIS A CA 1
ATOM 825 C C . HIS A 1 103 ? 5.450 2.084 0.606 1.00 94.81 103 HIS A C 1
ATOM 827 O O . HIS A 1 103 ? 5.191 1.942 1.805 1.00 94.81 103 HIS A O 1
ATOM 833 N N . GLY A 1 104 ? 5.231 3.228 -0.050 1.00 95.62 104 GLY A N 1
ATOM 834 C CA . GLY A 1 104 ? 4.587 4.400 0.535 1.00 95.62 104 GLY A CA 1
ATOM 835 C C . GLY A 1 104 ? 3.204 4.083 1.108 1.00 95.62 104 GLY A C 1
ATOM 836 O O . GLY A 1 104 ? 2.916 4.500 2.227 1.00 95.62 104 GLY A O 1
ATOM 837 N N . ASP A 1 105 ? 2.393 3.278 0.412 1.00 95.19 105 ASP A N 1
ATOM 838 C CA . ASP A 1 105 ? 1.058 2.866 0.879 1.00 95.19 105 ASP A CA 1
ATOM 839 C C . ASP A 1 105 ? 1.131 2.116 2.208 1.00 95.19 105 ASP A C 1
ATOM 841 O O . ASP A 1 105 ? 0.403 2.437 3.150 1.00 95.19 105 ASP A O 1
ATOM 845 N N . GLY A 1 106 ? 2.051 1.153 2.311 1.00 95.88 106 GLY A N 1
ATOM 846 C CA . GLY A 1 106 ? 2.307 0.433 3.556 1.00 95.88 106 GLY A CA 1
ATOM 847 C C . GLY A 1 106 ? 2.700 1.366 4.702 1.00 95.88 106 GLY A C 1
ATOM 848 O O . GLY A 1 106 ? 2.148 1.257 5.794 1.00 95.88 106 GLY A O 1
ATOM 849 N N . LEU A 1 107 ? 3.604 2.316 4.450 1.00 96.31 107 LEU A N 1
ATOM 850 C CA . LEU A 1 107 ? 4.049 3.293 5.451 1.00 96.31 107 LEU A CA 1
ATOM 851 C C . LEU A 1 107 ? 2.929 4.252 5.870 1.00 96.31 107 LEU A C 1
ATOM 853 O O . LEU A 1 107 ? 2.758 4.506 7.060 1.00 96.31 107 LEU A O 1
ATOM 857 N N . LEU A 1 108 ? 2.118 4.728 4.923 1.00 95.62 108 LEU A N 1
ATOM 858 C CA . LEU A 1 108 ? 0.986 5.612 5.201 1.00 95.62 108 LEU A CA 1
ATOM 859 C C . LEU A 1 108 ? -0.076 4.921 6.067 1.00 95.62 108 LEU A C 1
ATOM 861 O O . LEU A 1 108 ? -0.621 5.542 6.979 1.00 95.62 108 LEU A O 1
ATOM 865 N N . MET A 1 109 ? -0.362 3.642 5.807 1.00 95.62 109 MET A N 1
ATOM 866 C CA . MET A 1 109 ? -1.282 2.847 6.633 1.00 95.62 109 MET A CA 1
ATOM 867 C C . MET A 1 109 ? -0.741 2.592 8.047 1.00 95.62 109 MET A C 1
ATOM 869 O O . MET A 1 109 ? -1.515 2.334 8.965 1.00 95.62 109 MET A O 1
ATOM 873 N N . LEU A 1 110 ? 0.578 2.656 8.227 1.00 95.94 110 LEU A N 1
ATOM 874 C CA . LEU A 1 110 ? 1.256 2.460 9.508 1.00 95.94 110 LEU A CA 1
ATOM 875 C C . LEU A 1 110 ? 1.598 3.768 10.234 1.00 95.94 110 LEU A C 1
ATOM 877 O O . LEU A 1 110 ? 2.222 3.714 11.289 1.00 95.94 110 LEU A O 1
ATOM 881 N N . ASP A 1 111 ? 1.161 4.914 9.712 1.00 94.31 111 ASP A N 1
ATOM 882 C CA . ASP A 1 111 ? 1.439 6.247 10.262 1.00 94.31 111 ASP A CA 1
ATOM 883 C C . ASP A 1 111 ? 2.916 6.639 10.282 1.00 94.31 111 ASP A C 1
ATOM 885 O O . ASP A 1 111 ? 3.352 7.417 11.132 1.00 94.31 111 ASP A O 1
ATOM 889 N N . GLU A 1 112 ? 3.677 6.143 9.309 1.00 95.94 112 GLU A N 1
ATOM 890 C CA . GLU A 1 112 ? 5.099 6.436 9.173 1.00 95.94 112 GLU A CA 1
ATOM 891 C C . GLU A 1 112 ? 5.325 7.602 8.184 1.00 95.94 112 GLU A C 1
ATOM 893 O O . GLU A 1 112 ? 4.936 7.507 7.011 1.00 95.94 112 GLU A O 1
ATOM 898 N N . PRO A 1 113 ? 5.966 8.709 8.614 1.00 95.00 113 PRO A N 1
ATOM 899 C CA . PRO A 1 113 ? 6.145 9.915 7.799 1.00 95.00 113 PRO A CA 1
ATOM 900 C C . PRO A 1 113 ? 7.053 9.698 6.584 1.00 95.00 113 PRO A C 1
ATOM 902 O O . PRO A 1 113 ? 6.996 10.458 5.615 1.00 95.00 113 PRO A O 1
ATOM 905 N N . GLU A 1 114 ? 7.873 8.648 6.594 1.00 95.94 114 GLU A N 1
ATOM 906 C CA . GLU A 1 114 ? 8.690 8.238 5.457 1.00 95.94 114 GLU A CA 1
ATOM 907 C C . GLU A 1 114 ? 7.861 7.946 4.197 1.00 95.94 114 GLU A C 1
ATOM 909 O O . GLU A 1 114 ? 8.429 7.997 3.105 1.00 95.94 114 GLU A O 1
ATOM 914 N N . ALA A 1 115 ? 6.548 7.699 4.317 1.00 96.56 115 ALA A N 1
ATOM 915 C CA . ALA A 1 115 ? 5.642 7.521 3.181 1.00 96.56 115 ALA A CA 1
ATOM 916 C C . ALA A 1 115 ? 5.767 8.649 2.139 1.00 96.56 115 ALA A C 1
ATOM 918 O O . ALA A 1 115 ? 5.804 8.370 0.941 1.00 96.56 115 ALA A O 1
ATOM 919 N N . THR A 1 116 ? 5.913 9.904 2.587 1.00 96.94 116 THR A N 1
ATOM 920 C CA . THR A 1 116 ? 6.046 11.079 1.709 1.00 96.94 116 THR A CA 1
ATOM 921 C C . THR A 1 116 ? 7.212 10.929 0.735 1.00 96.94 116 THR A C 1
ATOM 923 O O . THR A 1 116 ? 7.036 11.119 -0.463 1.00 96.94 116 THR A O 1
ATOM 926 N N . THR A 1 117 ? 8.382 10.505 1.223 1.00 97.12 117 THR A N 1
ATOM 927 C CA . THR A 1 117 ? 9.592 10.340 0.400 1.00 97.12 117 THR A CA 1
ATOM 928 C C . THR A 1 117 ? 9.378 9.331 -0.729 1.00 97.12 117 THR A C 1
ATOM 930 O O . THR A 1 117 ? 9.841 9.535 -1.851 1.00 97.12 117 THR A O 1
ATOM 933 N N . TYR A 1 118 ? 8.669 8.235 -0.447 1.00 96.69 118 TYR A N 1
ATOM 934 C CA . TYR A 1 118 ? 8.368 7.216 -1.453 1.00 96.69 118 TYR A CA 1
ATOM 935 C C . TYR A 1 118 ? 7.394 7.731 -2.513 1.00 96.69 118 TYR A C 1
ATOM 937 O O . TYR A 1 118 ? 7.572 7.449 -3.700 1.00 96.69 118 TYR A O 1
ATOM 945 N N . TYR A 1 119 ? 6.397 8.519 -2.108 1.00 96.56 119 TYR A N 1
ATOM 946 C CA .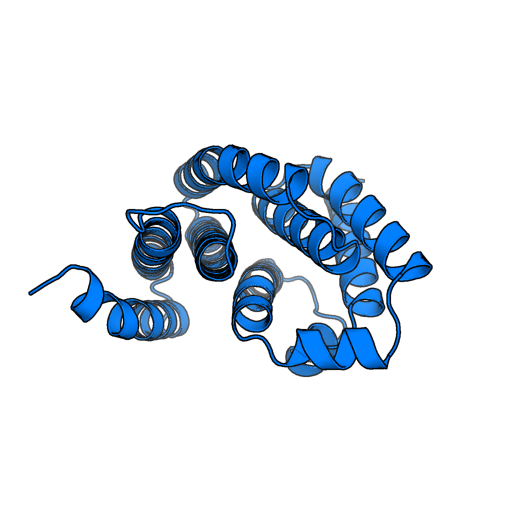 TYR A 1 119 ? 5.460 9.114 -3.054 1.00 96.56 119 TYR A CA 1
ATOM 947 C C . TYR A 1 119 ? 6.090 10.211 -3.912 1.00 96.56 119 TYR A C 1
ATOM 949 O O . TYR A 1 119 ? 5.801 10.284 -5.105 1.00 96.56 119 TYR A O 1
ATOM 957 N N . GLU A 1 120 ? 6.972 11.034 -3.341 1.00 97.12 120 GLU A N 1
ATOM 958 C CA . GLU A 1 120 ? 7.727 12.045 -4.091 1.00 97.12 120 GLU A CA 1
ATOM 959 C C . GLU A 1 120 ? 8.581 11.385 -5.178 1.00 97.12 120 GLU A C 1
ATOM 961 O O . GLU A 1 120 ? 8.544 11.815 -6.332 1.00 97.12 120 GLU A O 1
ATOM 966 N N . TYR A 1 121 ? 9.265 10.288 -4.837 1.00 96.62 121 TYR A N 1
ATOM 967 C CA . TYR A 1 121 ? 10.035 9.503 -5.800 1.00 96.62 121 TYR A CA 1
ATOM 968 C C . TYR A 1 121 ? 9.154 8.936 -6.920 1.00 96.62 121 TYR A C 1
ATOM 970 O O . TYR A 1 121 ? 9.442 9.130 -8.101 1.00 96.62 121 TYR A O 1
ATOM 978 N N . ALA A 1 122 ? 8.052 8.264 -6.568 1.00 94.69 122 ALA A N 1
ATOM 979 C CA . ALA A 1 122 ? 7.140 7.701 -7.561 1.00 94.69 122 ALA A CA 1
ATOM 980 C C . ALA A 1 122 ? 6.566 8.788 -8.491 1.00 94.69 122 ALA A C 1
ATOM 982 O O . ALA A 1 122 ? 6.475 8.577 -9.701 1.00 94.69 122 ALA A O 1
ATOM 983 N N . SER A 1 123 ? 6.238 9.966 -7.948 1.00 95.12 123 SER A N 1
ATOM 984 C CA . SER A 1 123 ? 5.749 11.113 -8.722 1.00 95.12 123 SER A CA 1
ATOM 985 C C . SER A 1 123 ? 6.780 11.615 -9.735 1.00 95.12 123 SER A C 1
ATOM 987 O O . SER A 1 123 ? 6.449 11.781 -10.915 1.00 95.12 123 SER A O 1
ATOM 989 N N . GLU A 1 124 ? 8.038 11.788 -9.314 1.00 95.19 124 GLU A N 1
ATOM 990 C CA . GLU A 1 124 ? 9.140 12.186 -10.200 1.00 95.19 124 GLU A CA 1
ATOM 991 C C . GLU A 1 124 ? 9.293 11.196 -11.363 1.00 95.19 124 GLU A C 1
ATOM 993 O O . GLU A 1 124 ? 9.259 11.591 -12.532 1.00 95.19 124 GLU A O 1
ATOM 998 N N . VAL A 1 125 ? 9.350 9.897 -11.060 1.00 92.19 125 VAL A N 1
ATOM 999 C CA . VAL A 1 125 ? 9.533 8.860 -12.082 1.00 92.19 125 VAL A CA 1
ATOM 1000 C C . VAL A 1 125 ? 8.339 8.780 -13.037 1.00 92.19 125 VAL A C 1
ATOM 1002 O O . VAL A 1 125 ? 8.537 8.684 -14.254 1.00 92.19 125 VAL A O 1
ATOM 1005 N N . TYR A 1 126 ? 7.098 8.872 -12.540 1.00 89.88 126 TYR A N 1
ATOM 1006 C CA . TYR A 1 126 ? 5.925 8.923 -13.417 1.00 89.88 126 TYR A CA 1
ATOM 1007 C C . TYR A 1 126 ? 5.981 10.133 -14.354 1.00 89.88 126 TYR A C 1
ATOM 1009 O O . TYR A 1 126 ? 5.692 9.989 -15.542 1.00 89.88 126 TYR A O 1
ATOM 1017 N N . HIS A 1 127 ? 6.399 11.306 -13.869 1.00 88.75 127 HIS A N 1
ATOM 1018 C CA . HIS A 1 127 ? 6.482 12.513 -14.699 1.00 88.75 127 HIS A CA 1
ATOM 1019 C C . HIS A 1 127 ? 7.508 12.397 -15.824 1.00 88.75 127 HIS A C 1
ATOM 1021 O O . HIS A 1 127 ? 7.286 12.935 -16.913 1.00 88.75 127 HIS A O 1
ATOM 1027 N N . GLU A 1 128 ? 8.611 11.699 -15.581 1.00 88.75 128 GLU A N 1
ATOM 1028 C CA . GLU A 1 128 ? 9.690 11.558 -16.555 1.00 88.75 128 GLU A CA 1
ATOM 1029 C C . GLU A 1 128 ? 9.461 10.419 -17.557 1.00 88.75 128 GLU A C 1
ATOM 1031 O O . GLU A 1 128 ? 9.863 10.530 -18.722 1.00 88.75 128 GLU A O 1
ATOM 1036 N N . HIS A 1 129 ? 8.814 9.331 -17.130 1.00 84.81 129 HIS A N 1
ATOM 1037 C CA . HIS A 1 129 ? 8.822 8.067 -17.873 1.00 84.81 129 HIS A CA 1
ATOM 1038 C C . HIS A 1 129 ? 7.445 7.539 -18.280 1.00 84.81 129 HIS A C 1
ATOM 1040 O O . HIS A 1 129 ? 7.366 6.696 -19.183 1.00 84.81 129 HIS A O 1
ATOM 1046 N N . LEU A 1 130 ? 6.357 8.007 -17.664 1.00 81.31 130 LEU A N 1
ATOM 1047 C CA . LEU A 1 130 ? 5.032 7.489 -17.975 1.00 81.31 130 LEU A CA 1
ATOM 1048 C C . LEU A 1 130 ? 4.496 8.098 -19.277 1.00 81.31 130 LEU A C 1
ATOM 1050 O O . LEU A 1 130 ? 4.469 9.309 -19.487 1.00 81.31 130 LEU A O 1
ATOM 1054 N N . SER A 1 131 ? 4.035 7.229 -20.175 1.00 77.62 131 SER A N 1
ATOM 1055 C CA . SER A 1 131 ? 3.352 7.617 -21.409 1.00 77.62 131 SER A CA 1
ATOM 1056 C C . SER A 1 131 ? 1.962 6.990 -21.459 1.00 77.62 131 SER A C 1
ATOM 1058 O O . SER A 1 131 ? 1.750 5.931 -20.874 1.00 77.62 131 SER A O 1
ATOM 1060 N N . TYR A 1 132 ? 1.022 7.591 -22.196 1.00 67.19 132 TYR A N 1
ATOM 1061 C CA . TYR A 1 132 ? -0.350 7.070 -22.310 1.00 67.19 132 TYR A CA 1
ATOM 1062 C C . TYR A 1 132 ? -0.429 5.582 -22.734 1.00 67.19 132 TYR A C 1
ATOM 1064 O O . TYR A 1 132 ? -1.187 4.825 -22.122 1.00 67.19 132 TYR A O 1
ATOM 1072 N N . PRO A 1 133 ? 0.367 5.101 -23.717 1.00 68.56 133 PRO A N 1
ATOM 1073 C CA . PRO A 1 133 ? 0.439 3.670 -24.024 1.00 68.56 133 PRO A CA 1
ATOM 1074 C C . PRO A 1 133 ? 0.948 2.809 -22.861 1.00 68.56 133 PRO A C 1
ATOM 1076 O O . PRO A 1 133 ? 0.441 1.712 -22.654 1.00 68.56 133 PRO A O 1
ATOM 1079 N N . THR A 1 134 ? 1.931 3.296 -22.099 1.00 67.75 134 THR A N 1
ATOM 1080 C CA . THR A 1 134 ? 2.474 2.579 -20.937 1.00 67.75 134 THR A CA 1
ATOM 1081 C C . THR A 1 134 ? 1.431 2.489 -19.828 1.00 67.75 134 THR A C 1
ATOM 1083 O O . THR A 1 134 ? 1.153 1.402 -19.340 1.00 67.75 134 THR A O 1
ATOM 1086 N N . GLN A 1 135 ? 0.784 3.608 -19.506 1.00 68.19 135 GLN A N 1
ATOM 1087 C CA . GLN A 1 135 ? -0.299 3.698 -18.528 1.00 68.19 135 GLN A CA 1
ATOM 1088 C C . GLN A 1 135 ? -1.445 2.728 -18.843 1.00 68.19 135 GLN A C 1
ATOM 1090 O O . GLN A 1 135 ? -1.927 2.038 -17.950 1.00 68.19 135 GLN A O 1
ATOM 1095 N N . SER A 1 136 ? -1.810 2.609 -20.124 1.00 64.56 136 SER A N 1
ATOM 1096 C CA . SER A 1 136 ? -2.847 1.672 -20.569 1.00 64.56 136 SER A CA 1
ATOM 1097 C C . SER A 1 136 ? -2.450 0.204 -20.378 1.00 64.56 136 SER A C 1
ATOM 1099 O O . SER A 1 136 ? -3.316 -0.619 -20.128 1.00 64.56 136 SER A O 1
ATOM 1101 N N . ASN A 1 137 ? -1.170 -0.162 -20.494 1.00 69.00 137 ASN A N 1
ATOM 1102 C CA . ASN A 1 137 ? -0.753 -1.561 -20.336 1.00 69.00 137 ASN A CA 1
ATOM 1103 C C . ASN A 1 137 ? -0.861 -2.030 -18.882 1.00 69.00 137 ASN A C 1
ATOM 1105 O O . ASN A 1 137 ? -1.391 -3.107 -18.629 1.00 69.00 137 ASN A O 1
ATOM 1109 N N . TRP A 1 138 ? -0.402 -1.205 -17.943 1.00 68.38 138 TRP A N 1
ATOM 1110 C CA . TRP A 1 138 ? -0.399 -1.546 -16.519 1.00 68.38 138 TRP A CA 1
ATOM 1111 C C . TRP A 1 138 ? -1.791 -1.474 -15.888 1.00 68.38 138 TRP A C 1
ATOM 1113 O O . TRP A 1 138 ? -2.065 -2.186 -14.932 1.00 68.38 138 TRP A O 1
ATOM 1123 N N . SER A 1 139 ? -2.705 -0.683 -16.461 1.00 59.44 139 SER A N 1
ATOM 1124 C CA . SER A 1 139 ? -4.095 -0.587 -15.992 1.00 59.44 139 SER A CA 1
ATOM 1125 C C . SER A 1 139 ? -4.937 -1.864 -16.150 1.00 59.44 139 SER A C 1
ATOM 1127 O O . SER A 1 139 ? -6.093 -1.864 -15.745 1.00 59.44 139 SER A O 1
ATOM 1129 N N . PHE A 1 140 ? -4.397 -2.921 -16.769 1.00 58.19 140 PHE A N 1
ATOM 1130 C CA . PHE A 1 140 ? -5.081 -4.208 -16.958 1.00 58.19 140 PHE A CA 1
ATOM 1131 C C . PHE A 1 140 ? -4.447 -5.363 -16.168 1.00 58.19 140 PHE A C 1
ATOM 1133 O O . PHE A 1 140 ? -4.881 -6.505 -16.326 1.00 58.19 140 PHE A O 1
ATOM 1140 N N . GLU A 1 141 ? -3.407 -5.099 -15.379 1.00 68.50 141 GLU A N 1
ATOM 1141 C CA . GLU A 1 141 ? -2.740 -6.116 -14.565 1.00 68.50 141 GLU A CA 1
ATOM 1142 C C . GLU A 1 141 ? -3.437 -6.212 -13.190 1.00 68.50 141 GLU A C 1
ATOM 1144 O O . GLU A 1 141 ? -3.556 -5.219 -12.471 1.00 68.50 141 GLU A O 1
ATOM 1149 N N . GLU A 1 142 ? -3.941 -7.404 -12.838 1.00 65.38 142 GLU A N 1
ATOM 1150 C CA . GLU A 1 142 ? -4.794 -7.630 -11.653 1.00 65.38 142 GLU A CA 1
ATOM 1151 C C . GLU A 1 142 ? -4.103 -7.241 -10.333 1.00 65.38 142 GLU A C 1
ATOM 1153 O O . GLU A 1 142 ? -4.755 -6.832 -9.374 1.00 65.38 142 GLU A O 1
ATOM 1158 N N . GLU A 1 143 ? -2.774 -7.326 -10.270 1.00 66.94 143 GLU A N 1
ATOM 1159 C CA . GLU A 1 143 ? -1.992 -7.007 -9.070 1.00 66.94 143 GLU A CA 1
ATOM 1160 C C . GLU A 1 143 ? -2.111 -5.536 -8.672 1.00 66.94 143 GLU A C 1
ATOM 1162 O O . GLU A 1 143 ? -2.045 -5.198 -7.487 1.00 66.94 143 GLU A O 1
ATOM 1167 N N . PHE A 1 144 ? -2.282 -4.662 -9.663 1.00 70.00 144 PHE A N 1
ATOM 1168 C CA . PHE A 1 144 ? -2.363 -3.220 -9.463 1.00 70.00 144 PHE A CA 1
ATOM 1169 C C . PHE A 1 144 ? -3.735 -2.801 -8.953 1.00 70.00 144 PHE A C 1
ATOM 1171 O O . PHE A 1 144 ? -3.811 -1.885 -8.132 1.00 70.00 144 PHE A O 1
ATOM 1178 N N . ASP A 1 145 ? -4.784 -3.515 -9.358 1.00 68.12 145 ASP A N 1
ATOM 1179 C CA . ASP A 1 145 ? -6.126 -3.335 -8.813 1.00 68.12 145 ASP A CA 1
ATOM 1180 C C . ASP A 1 145 ? -6.146 -3.683 -7.314 1.00 68.12 145 ASP A C 1
ATOM 1182 O O . ASP A 1 145 ? -6.555 -2.859 -6.491 1.00 68.12 145 ASP A O 1
ATOM 1186 N N . TYR A 1 146 ? -5.607 -4.848 -6.935 1.00 71.56 146 TYR A N 1
ATOM 1187 C CA . TYR A 1 146 ? -5.602 -5.312 -5.539 1.00 71.56 146 TYR A CA 1
ATOM 1188 C C . TYR A 1 146 ? -4.783 -4.406 -4.608 1.00 71.56 146 TYR A C 1
ATOM 1190 O O . TYR A 1 146 ? -5.255 -4.013 -3.538 1.00 71.56 146 TYR A O 1
ATOM 1198 N N . ALA A 1 147 ? -3.565 -4.032 -5.014 1.00 75.75 147 ALA A N 1
ATOM 1199 C CA . ALA A 1 147 ? -2.690 -3.189 -4.198 1.00 75.75 147 ALA A CA 1
ATOM 1200 C C . ALA A 1 147 ? -3.302 -1.804 -3.940 1.00 75.75 147 ALA A C 1
ATOM 1202 O O . ALA A 1 147 ? -3.186 -1.254 -2.844 1.00 75.75 147 ALA A O 1
ATOM 1203 N N . HIS A 1 148 ? -3.988 -1.254 -4.942 1.00 76.81 148 HIS A N 1
ATOM 1204 C CA . HIS A 1 148 ? -4.663 0.025 -4.822 1.00 76.81 148 HIS A CA 1
ATOM 1205 C C . HIS A 1 148 ? -5.836 -0.044 -3.843 1.00 76.81 148 HIS A C 1
ATOM 1207 O O . HIS A 1 148 ? -5.948 0.822 -2.977 1.00 76.81 148 HIS A O 1
ATOM 1213 N N . TRP A 1 149 ? -6.686 -1.071 -3.932 1.00 81.69 149 TRP A N 1
ATOM 1214 C CA . TRP A 1 149 ? -7.873 -1.182 -3.077 1.00 81.69 149 TRP A CA 1
ATOM 1215 C C . TRP A 1 149 ? -7.540 -1.222 -1.585 1.00 81.69 149 TRP A C 1
ATOM 1217 O O . TRP A 1 149 ? -8.250 -0.591 -0.801 1.00 81.69 149 TRP A O 1
ATOM 1227 N N . ALA A 1 150 ? -6.406 -1.820 -1.207 1.00 87.50 150 ALA A N 1
ATOM 1228 C CA . ALA A 1 150 ? -5.933 -1.831 0.175 1.00 87.50 150 ALA A CA 1
ATOM 1229 C C . ALA A 1 150 ? -5.876 -0.425 0.802 1.00 87.50 150 ALA A C 1
ATOM 1231 O O . ALA A 1 150 ? -6.416 -0.206 1.894 1.00 87.50 150 ALA A O 1
ATOM 1232 N N . LEU A 1 151 ? -5.266 0.546 0.109 1.00 88.19 151 LEU A N 1
ATOM 1233 C CA . LEU A 1 151 ? -5.194 1.921 0.603 1.00 88.19 151 LEU A CA 1
ATOM 1234 C C . LEU A 1 151 ? -6.581 2.579 0.635 1.00 88.19 151 LEU A C 1
ATOM 1236 O O . LEU A 1 151 ? -6.865 3.360 1.539 1.00 88.19 151 LEU A O 1
ATOM 1240 N N . TYR A 1 152 ? -7.455 2.270 -0.321 1.00 86.62 152 TYR A N 1
ATOM 1241 C CA . TYR A 1 152 ? -8.786 2.883 -0.413 1.00 86.62 152 TYR A CA 1
ATOM 1242 C C . TYR A 1 152 ? -9.654 2.490 0.760 1.00 86.62 152 TYR A C 1
ATOM 1244 O O . TYR A 1 152 ? -10.246 3.361 1.397 1.00 86.62 152 TYR A O 1
ATOM 1252 N N . ASP A 1 153 ? -9.674 1.198 1.071 1.00 87.69 153 ASP A N 1
ATOM 1253 C CA . ASP A 1 153 ? -10.423 0.685 2.209 1.00 87.69 153 ASP A CA 1
ATOM 1254 C C . ASP A 1 153 ? -9.912 1.315 3.513 1.00 87.69 153 ASP A C 1
ATOM 1256 O O . ASP A 1 153 ? -10.706 1.711 4.370 1.00 87.69 153 ASP A O 1
ATOM 1260 N N . TYR A 1 154 ? -8.592 1.502 3.641 1.00 89.56 154 TYR A N 1
ATOM 1261 C CA . TYR A 1 154 ? -7.992 2.217 4.769 1.00 89.56 154 TYR A CA 1
ATOM 1262 C C . TYR A 1 154 ? -8.417 3.694 4.839 1.00 89.56 154 TYR A C 1
ATOM 1264 O O . TYR A 1 154 ? -8.834 4.164 5.902 1.00 89.56 154 TYR A O 1
ATOM 1272 N N . VAL A 1 155 ? -8.317 4.435 3.733 1.00 88.50 155 VAL A N 1
ATOM 1273 C CA . VAL A 1 155 ? -8.656 5.867 3.647 1.00 88.50 155 VAL A CA 1
ATOM 1274 C C . VAL A 1 155 ? -10.136 6.095 3.963 1.00 88.50 155 VAL A C 1
ATOM 1276 O O . VAL A 1 155 ? -10.464 6.987 4.751 1.00 88.50 155 VAL A O 1
ATOM 1279 N N . GLU A 1 156 ? -11.015 5.259 3.409 1.00 87.31 156 GLU A N 1
ATOM 1280 C CA . GLU A 1 156 ? -12.459 5.297 3.649 1.00 87.31 156 GLU A CA 1
ATOM 1281 C C . GLU A 1 156 ? -12.782 5.039 5.128 1.00 87.31 156 GLU A C 1
ATOM 1283 O O . GLU A 1 156 ? -13.504 5.823 5.753 1.00 87.31 156 GLU A O 1
ATOM 1288 N N . ALA A 1 157 ? -12.183 4.006 5.730 1.00 86.31 157 ALA A N 1
ATOM 1289 C CA . ALA A 1 157 ? -12.355 3.706 7.153 1.00 86.31 157 ALA A CA 1
ATOM 1290 C C . ALA A 1 157 ? -11.778 4.796 8.073 1.00 86.31 157 ALA A C 1
ATOM 1292 O O . ALA A 1 157 ? -12.286 5.017 9.175 1.00 86.31 157 ALA A O 1
ATOM 1293 N N . SER A 1 158 ? -10.743 5.498 7.613 1.00 83.50 158 SER A N 1
ATOM 1294 C CA . SER A 1 158 ? -10.108 6.609 8.328 1.00 83.50 158 SER A CA 1
ATOM 1295 C C . SER A 1 158 ? -10.891 7.926 8.218 1.00 83.50 158 SER A C 1
ATOM 1297 O O . SER A 1 158 ? -10.538 8.905 8.874 1.00 83.50 158 SER A O 1
ATOM 1299 N N . GLY A 1 159 ? -11.970 7.959 7.426 1.00 82.38 159 GLY A N 1
ATOM 1300 C CA . GLY A 1 159 ? -12.859 9.114 7.288 1.00 82.38 159 GLY A CA 1
ATOM 1301 C C . GLY A 1 159 ? -12.359 10.202 6.334 1.00 82.38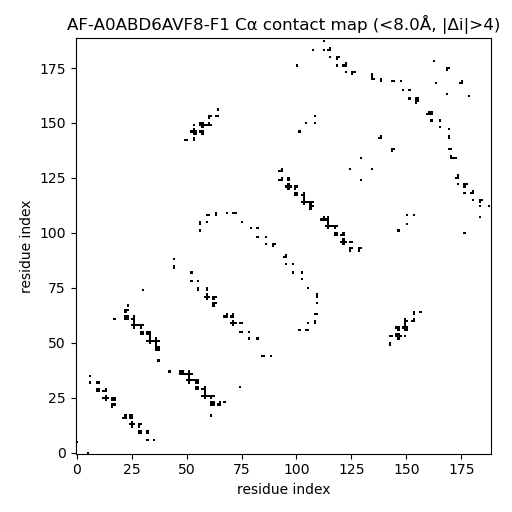 159 GLY A C 1
ATOM 1302 O O . GLY A 1 159 ? -12.924 11.299 6.326 1.00 82.38 159 GLY A O 1
ATOM 1303 N N . TYR A 1 160 ? -11.329 9.924 5.532 1.00 78.88 160 TYR A N 1
ATOM 1304 C CA . TYR A 1 160 ? -10.871 10.839 4.489 1.00 78.88 160 TYR A CA 1
ATOM 1305 C C . TYR A 1 160 ? -11.761 10.723 3.249 1.00 78.88 160 TYR A C 1
ATOM 1307 O O . TYR A 1 160 ? -12.192 9.640 2.857 1.00 78.88 160 TYR A O 1
ATOM 1315 N N . SER A 1 161 ? -12.034 11.857 2.608 1.00 72.38 161 SER A N 1
ATOM 1316 C CA . SER A 1 161 ? -12.773 11.882 1.348 1.00 72.38 161 SER A CA 1
ATOM 1317 C C . SER A 1 161 ? -11.862 11.515 0.183 1.00 72.38 161 SER A C 1
ATOM 1319 O O . SER A 1 161 ? -10.858 12.192 -0.047 1.00 72.38 161 SER A O 1
ATOM 1321 N N . LEU A 1 162 ? -12.253 10.506 -0.591 1.00 69.12 162 LEU A N 1
ATOM 1322 C CA . LEU A 1 162 ? -11.603 10.199 -1.859 1.00 69.12 162 LEU A CA 1
ATOM 1323 C C . LEU A 1 162 ? -11.953 11.280 -2.896 1.00 69.12 162 LEU A C 1
ATOM 1325 O O . LEU A 1 162 ? -13.125 11.650 -3.015 1.00 69.12 162 LEU A O 1
ATOM 1329 N N . PRO A 1 163 ? -10.971 11.813 -3.643 1.00 62.12 163 PRO A N 1
ATOM 1330 C CA . PRO A 1 163 ? -11.209 12.880 -4.610 1.00 62.12 163 PRO A CA 1
ATOM 1331 C C . PRO A 1 163 ? -11.911 12.395 -5.888 1.00 62.12 163 PRO A C 1
ATOM 1333 O O . PRO A 1 163 ? -12.465 13.226 -6.605 1.00 62.12 163 PRO A O 1
ATOM 1336 N N . LEU A 1 164 ? -11.899 11.086 -6.175 1.00 64.81 164 LEU A N 1
ATOM 1337 C CA . LEU A 1 164 ? -12.552 10.457 -7.331 1.00 64.81 164 LEU A CA 1
ATOM 1338 C C . LEU A 1 164 ? -13.109 9.069 -6.964 1.00 64.81 164 LEU A C 1
ATOM 1340 O O . LEU A 1 164 ? -12.765 8.507 -5.922 1.00 64.81 164 LEU A O 1
ATOM 1344 N N . ASP A 1 165 ? -13.946 8.514 -7.845 1.00 67.75 165 ASP A N 1
ATOM 1345 C CA . ASP A 1 165 ? -14.438 7.138 -7.738 1.00 67.75 165 ASP A CA 1
ATOM 1346 C C . ASP A 1 165 ? -13.282 6.124 -7.867 1.00 67.75 165 ASP A C 1
ATOM 1348 O O . ASP A 1 165 ? -12.309 6.360 -8.587 1.00 67.75 165 ASP A O 1
ATOM 1352 N N . ARG A 1 166 ? -13.407 4.961 -7.201 1.00 66.00 166 ARG A N 1
ATOM 1353 C CA . ARG A 1 166 ? -12.364 3.906 -7.145 1.00 66.00 166 ARG A CA 1
ATOM 1354 C C . ARG A 1 166 ? -11.800 3.527 -8.525 1.00 66.00 166 ARG A C 1
ATOM 1356 O O . ARG A 1 166 ? -10.607 3.285 -8.650 1.00 66.00 166 ARG A O 1
ATOM 1363 N N . GLY A 1 167 ? -12.647 3.486 -9.556 1.00 62.00 167 GLY A N 1
ATOM 1364 C CA . GLY A 1 167 ? -12.233 3.126 -10.917 1.00 62.00 167 GLY A CA 1
ATOM 1365 C C . GLY A 1 167 ? -11.411 4.203 -11.628 1.00 62.00 167 GLY A C 1
ATOM 1366 O O . GLY A 1 167 ? -10.547 3.877 -12.434 1.00 62.00 167 GLY A O 1
ATOM 1367 N N . ASP A 1 168 ? -11.625 5.481 -11.314 1.00 63.38 168 ASP A N 1
ATOM 1368 C CA . ASP A 1 168 ? -10.949 6.581 -12.012 1.00 63.38 168 ASP A CA 1
ATOM 1369 C C . ASP A 1 168 ? -9.508 6.779 -11.506 1.00 63.38 168 ASP A C 1
ATOM 1371 O O . ASP A 1 168 ? -8.608 7.095 -12.284 1.00 63.38 168 ASP A O 1
ATOM 1375 N N . LEU A 1 169 ? -9.257 6.527 -10.216 1.00 63.69 169 LEU A N 1
ATOM 1376 C CA . LEU A 1 169 ? -7.921 6.628 -9.608 1.00 63.69 169 LEU A CA 1
ATOM 1377 C C . LEU A 1 169 ? -7.025 5.404 -9.858 1.00 63.69 169 LEU A C 1
ATOM 1379 O O . LEU A 1 169 ? -5.795 5.523 -9.828 1.00 63.69 169 LEU A O 1
ATOM 1383 N N . ALA A 1 170 ? -7.609 4.237 -10.147 1.00 63.31 170 ALA A N 1
ATOM 1384 C CA . ALA A 1 170 ? -6.842 3.045 -10.512 1.00 63.31 170 ALA A CA 1
ATOM 1385 C C . ALA A 1 170 ? -6.035 3.268 -11.806 1.00 63.31 170 ALA A C 1
ATOM 1387 O O . ALA A 1 170 ? -4.935 2.737 -11.970 1.00 63.31 170 ALA A O 1
ATOM 1388 N N . HIS A 1 171 ? -6.544 4.115 -12.705 1.00 64.81 171 HIS A N 1
ATOM 1389 C CA . HIS A 1 171 ? -6.013 4.261 -14.057 1.00 64.81 171 HIS A CA 1
ATOM 1390 C C . HIS A 1 171 ? -5.189 5.533 -14.285 1.00 64.81 171 HIS A C 1
ATOM 1392 O O . HIS A 1 171 ? -4.489 5.608 -15.295 1.00 64.81 171 HIS A O 1
ATOM 1398 N N . ASP A 1 172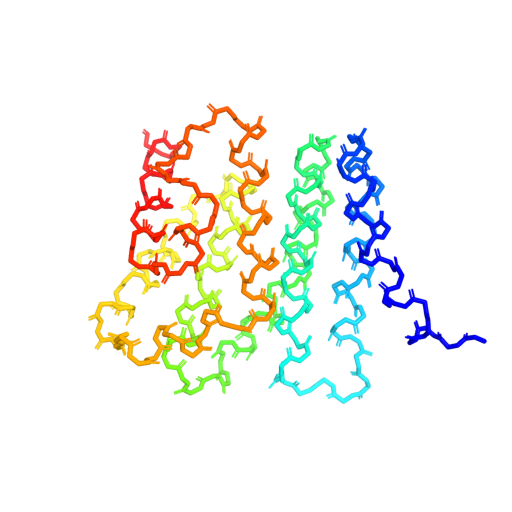 ? -5.216 6.507 -13.370 1.00 79.00 172 ASP A N 1
ATOM 1399 C CA . ASP A 1 172 ? -4.418 7.737 -13.449 1.00 79.00 172 ASP A CA 1
ATOM 1400 C C . ASP A 1 172 ? -3.335 7.805 -12.365 1.00 79.00 172 ASP A C 1
ATOM 1402 O O . ASP A 1 172 ? -3.567 8.277 -11.252 1.00 79.00 172 ASP A O 1
ATOM 1406 N N . PHE A 1 173 ? -2.130 7.343 -12.718 1.00 81.94 173 PHE A N 1
ATOM 1407 C CA . PHE A 1 173 ? -0.962 7.314 -11.831 1.00 81.94 173 PHE A CA 1
ATOM 1408 C C . PHE A 1 173 ? -0.609 8.696 -11.259 1.00 81.94 173 PHE A C 1
ATOM 1410 O O . PHE A 1 173 ? -0.271 8.788 -10.080 1.00 81.94 1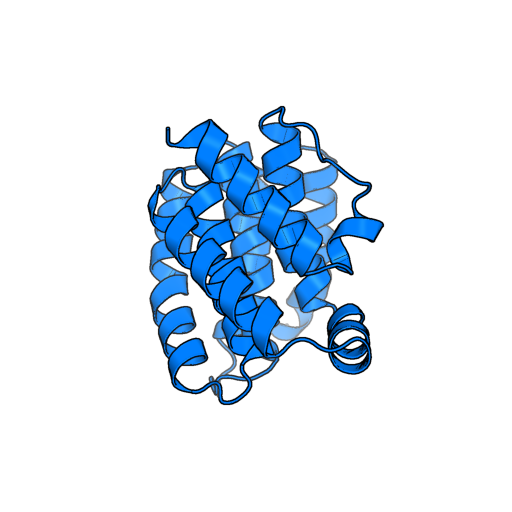73 PHE A O 1
ATOM 1417 N N . HIS A 1 174 ? -0.730 9.769 -12.050 1.00 84.81 174 HIS A N 1
ATOM 1418 C CA . HIS A 1 174 ? -0.424 11.127 -11.587 1.00 84.81 174 HIS A CA 1
ATOM 1419 C C . HIS A 1 174 ? -1.458 11.622 -10.584 1.00 84.81 174 HIS A C 1
ATOM 1421 O O . HIS A 1 174 ? -1.121 12.013 -9.470 1.00 84.81 174 HIS A O 1
ATOM 1427 N N . THR A 1 175 ? -2.736 11.543 -10.944 1.00 83.81 175 THR A N 1
ATOM 1428 C CA . THR A 1 175 ? -3.804 11.988 -10.042 1.00 83.81 175 THR A CA 1
ATOM 1429 C C . THR A 1 175 ? -3.808 11.183 -8.740 1.00 83.81 175 THR A C 1
ATOM 1431 O O . THR A 1 175 ? -4.062 11.723 -7.661 1.00 83.81 175 THR A O 1
ATOM 1434 N N . ARG A 1 176 ? -3.474 9.892 -8.817 1.00 85.56 176 ARG A N 1
ATOM 1435 C CA . ARG A 1 176 ? -3.347 9.030 -7.648 1.00 85.56 176 ARG A CA 1
ATOM 1436 C C . ARG A 1 176 ? -2.172 9.412 -6.753 1.00 85.56 176 ARG A C 1
ATOM 1438 O O . ARG A 1 176 ? -2.361 9.459 -5.538 1.00 85.56 176 ARG A O 1
ATOM 1445 N N . ILE A 1 177 ? -0.987 9.670 -7.308 1.00 90.31 177 ILE A N 1
ATOM 1446 C CA . ILE A 1 177 ? 0.172 10.033 -6.485 1.00 90.31 177 ILE A CA 1
ATOM 1447 C C . ILE A 1 177 ? -0.009 11.412 -5.841 1.00 90.31 177 ILE A C 1
ATOM 1449 O O . ILE A 1 177 ? 0.278 11.567 -4.656 1.00 90.31 177 ILE A O 1
ATOM 1453 N N . ASP A 1 178 ? -0.598 12.368 -6.564 1.00 89.75 178 ASP A N 1
ATOM 1454 C CA . ASP A 1 178 ? -0.921 13.701 -6.042 1.00 89.75 178 ASP A CA 1
ATOM 1455 C C . ASP A 1 178 ? -1.893 13.624 -4.858 1.00 89.75 178 ASP A C 1
ATOM 1457 O O . ASP A 1 178 ? -1.722 14.315 -3.851 1.00 89.75 178 ASP A O 1
ATOM 1461 N N . PHE A 1 179 ? -2.894 12.742 -4.941 1.00 88.50 179 PHE A N 1
ATOM 1462 C CA . PHE A 1 179 ? -3.799 12.479 -3.826 1.00 88.50 179 PHE A CA 1
ATOM 1463 C C . PHE A 1 179 ? -3.056 11.945 -2.594 1.00 88.50 179 PHE A C 1
ATOM 1465 O O . PHE A 1 179 ? -3.275 12.439 -1.487 1.00 88.50 179 PHE A O 1
ATOM 1472 N N . LYS A 1 180 ? -2.161 10.967 -2.774 1.00 92.50 180 LYS A N 1
ATOM 1473 C CA . LYS A 1 180 ? -1.388 10.370 -1.674 1.00 92.50 180 LYS A CA 1
ATOM 1474 C C . LYS A 1 180 ? -0.437 11.377 -1.026 1.00 92.50 180 LYS A C 1
ATOM 1476 O O . LYS A 1 180 ? -0.363 11.424 0.198 1.00 92.50 180 LYS A O 1
ATOM 1481 N N . LEU A 1 181 ? 0.205 12.230 -1.824 1.00 93.75 181 LEU A N 1
ATOM 1482 C CA . LEU A 1 181 ? 1.023 13.343 -1.332 1.00 93.75 181 LEU A CA 1
ATOM 1483 C C . LEU A 1 181 ? 0.193 14.360 -0.532 1.00 93.75 181 LEU A C 1
ATOM 1485 O O . LEU A 1 181 ? 0.636 14.843 0.511 1.00 93.75 181 LEU A O 1
ATOM 1489 N N . GLY A 1 182 ? -1.033 14.648 -0.979 1.00 91.56 182 GLY A N 1
ATOM 1490 C CA . GLY A 1 182 ? -1.988 15.461 -0.222 1.00 91.56 182 GLY A CA 1
ATOM 1491 C C . GLY A 1 182 ? -2.351 14.834 1.128 1.00 91.56 182 GLY A C 1
ATOM 1492 O O . GLY A 1 182 ? -2.305 15.516 2.149 1.00 91.56 182 GLY A O 1
ATOM 1493 N N . LEU A 1 183 ? -2.630 13.524 1.154 1.00 90.06 183 LEU A N 1
ATOM 1494 C CA . LEU A 1 183 ? -2.902 12.794 2.398 1.00 90.06 183 LEU A CA 1
ATOM 1495 C C . LEU A 1 183 ? -1.723 12.846 3.373 1.00 90.06 183 LEU A C 1
ATOM 1497 O O . LEU A 1 183 ? -1.935 13.030 4.570 1.00 90.06 183 LEU A O 1
ATOM 1501 N N . THR A 1 184 ? -0.493 12.665 2.885 1.00 93.06 184 THR A N 1
ATOM 1502 C CA . THR A 1 184 ? 0.692 12.707 3.749 1.00 93.06 184 THR A CA 1
ATOM 1503 C C . THR A 1 184 ? 0.946 14.100 4.309 1.00 93.06 184 THR A C 1
ATOM 1505 O O . THR A 1 184 ? 1.301 14.207 5.479 1.00 93.06 184 THR A O 1
ATOM 1508 N N . ALA A 1 185 ? 0.712 15.156 3.522 1.00 90.06 185 ALA A N 1
ATOM 1509 C CA . ALA A 1 185 ? 0.817 16.533 4.004 1.00 90.06 185 ALA A CA 1
ATOM 1510 C C . ALA A 1 185 ? -0.205 16.808 5.120 1.00 90.06 185 ALA A C 1
ATOM 1512 O O . ALA A 1 185 ? 0.166 17.249 6.201 1.00 90.06 185 ALA A O 1
ATOM 1513 N N . ASP A 1 186 ? -1.474 16.441 4.917 1.00 85.38 186 ASP A N 1
ATOM 1514 C CA . ASP A 1 186 ? -2.526 16.635 5.926 1.00 85.38 186 ASP A CA 1
ATOM 1515 C C . ASP A 1 186 ? -2.301 15.816 7.212 1.00 85.38 186 ASP A C 1
ATOM 1517 O O . ASP A 1 186 ? -2.824 16.168 8.274 1.00 85.38 186 ASP A O 1
ATOM 1521 N N . ARG A 1 187 ? -1.582 14.688 7.122 1.00 85.00 187 ARG A N 1
ATOM 1522 C CA . ARG A 1 187 ? -1.370 13.761 8.243 1.00 85.00 187 ARG A CA 1
ATOM 1523 C C . ARG A 1 187 ? -0.106 14.055 9.051 1.00 85.00 187 ARG A C 1
ATOM 1525 O O . ARG A 1 187 ? -0.112 13.799 10.257 1.00 85.00 187 ARG A O 1
ATOM 1532 N N . PHE A 1 188 ? 0.963 14.524 8.407 1.00 87.38 188 PHE A N 1
ATOM 1533 C CA . PHE A 1 188 ? 2.295 14.619 9.017 1.00 87.38 188 PHE A CA 1
ATOM 1534 C C . PHE A 1 188 ? 2.822 16.053 9.221 1.00 87.38 188 PHE A C 1
ATOM 1536 O O . PHE A 1 188 ? 3.852 16.194 9.886 1.00 87.38 188 PHE A O 1
ATOM 1543 N N . ASP A 1 189 ? 2.128 17.087 8.726 1.00 72.88 189 ASP A N 1
ATOM 1544 C CA . ASP A 1 189 ? 2.410 18.508 9.026 1.00 72.88 189 ASP A CA 1
ATOM 1545 C C . ASP A 1 189 ? 1.692 19.020 10.295 1.00 72.88 189 ASP A C 1
ATOM 1547 O O . ASP A 1 189 ? 2.301 19.837 11.034 1.00 72.88 189 ASP A O 1
#

Foldseek 3Di:
DDPVVCQVVLQVVLVVCVVVVVLQVSLVSLQSNLVVLQVDVPPDLDPSNLLSLLSLLLSLLSCLLVVNLVVLVVSLVVCVVVLVVSLVPDPDLLVNLVSLQLNLLSCVSNLHLCSLVSLVSSLVSCVVPPDPVNLVVVLPRVSLLSSLVSSVSNCVSVVHDDPDDSSVLSRDSNVVSVVSNVSSVVRPD

pLDDT: mean 83.02, std 13.74, range [43.06, 97.81]